Protein AF-A0A834YMS6-F1 (afdb_monomer_lite)

Radius of gyration: 44.59 Å; chains: 1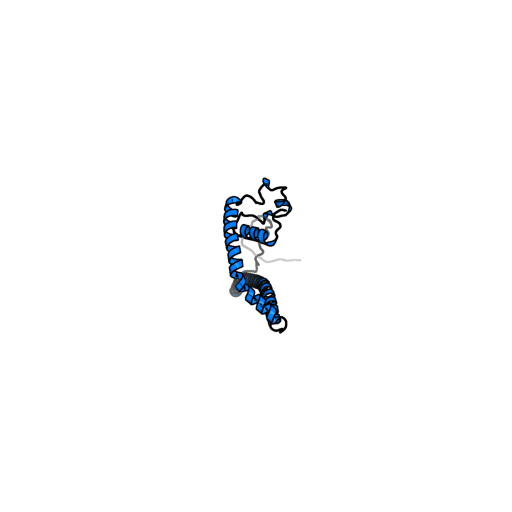; bounding box: 74×133×52 Å

Sequence (184 aa):
MVVSLSSPKPRSSDLRSTKKLRVSASSAALEFPTEPLKNINLHSMVASAMKIYRDILEAPISLVTLAWFSLRLSFMTDSIRYLLIARMLRLIRLLMHVQRYRAFVAAFLNLIPSLMPYLGTIFCILRIYCSLGLQIFGGIVNSGNSDLQGTDLADNDYLLFNFNDYPNGMVTLFNLLVMGNWQA

Secondary structure (DSSP, 8-state):
------------------------------------TT---HHHHHHHHHHHHHHHHHHHHHHHHHHHHHHHHHHHHHHHHHHHHHHHHHHHHHHHHSHHHHHHHHHHHHHHHHHHHHHHHHHHHHHHHHHHHHHHHTTTS-TT-GGGTTSHHHHTTGGGS-SSSHHHHHHHHHHHHHH-----

Organism: Tetracentron sinense (NCBI:txid13715)

InterPro domains:
  IPR005821 Ion transport domain [PF00520] (60-183)
  IPR044581 Two pore calcium channel protein 1, plant [PTHR46988] (76-183)

Foldseek 3Di:
DDDDDDDDDDDDDDDDDDDDDDDPDDDPPDPDPPDPPPDPDVVVVVVVVVVVVVVVVVVVVVVVVVVVVVVVVVVVVVVVVVVVVVVVVVVLVVLCVPPVSVVVSVVVVVVVVVCVVVVVVVVVVLQVVLVVQCVPFAPPLAPPDPVCPPPPCVVVVVSQCGSNDSVSSSVNVVCCVPVVPPPD

Structure (mmCIF, N/CA/C/O backbone):
data_AF-A0A834YMS6-F1
#
_entry.id   AF-A0A834YMS6-F1
#
loop_
_atom_site.group_PDB
_atom_site.id
_atom_site.type_symbol
_atom_site.label_atom_id
_atom_site.label_alt_id
_atom_site.label_comp_id
_atom_site.label_asym_id
_atom_site.label_entity_id
_atom_site.label_seq_id
_atom_site.pdbx_PDB_ins_code
_atom_site.Cartn_x
_atom_site.Cartn_y
_atom_site.Cartn_z
_atom_site.occupancy
_atom_site.B_iso_or_equiv
_atom_site.auth_seq_id
_atom_site.auth_comp_id
_atom_site.auth_asym_id
_atom_site.auth_atom_id
_atom_site.pdbx_PDB_model_num
ATOM 1 N N . MET A 1 1 ? -55.054 110.552 -28.272 1.00 36.16 1 MET A N 1
ATOM 2 C CA . MET A 1 1 ? -54.781 111.413 -27.099 1.00 36.16 1 MET A CA 1
ATOM 3 C C . MET A 1 1 ? -53.608 110.787 -26.359 1.00 36.16 1 MET A C 1
ATOM 5 O O . MET A 1 1 ? -53.719 109.623 -26.018 1.00 36.16 1 MET A O 1
ATOM 9 N N . VAL A 1 2 ? -52.404 111.372 -26.441 1.00 33.91 2 VAL A N 1
ATOM 10 C CA . VAL A 1 2 ? -51.900 112.431 -25.525 1.00 33.91 2 VAL A CA 1
ATOM 11 C C . VAL A 1 2 ? -51.670 111.789 -24.149 1.00 33.91 2 VAL A C 1
ATOM 13 O O . VAL A 1 2 ? -52.619 111.274 -23.588 1.00 33.91 2 VAL A O 1
ATOM 16 N N . VAL A 1 3 ? -50.494 111.737 -23.526 1.00 42.00 3 VAL A N 1
ATOM 17 C CA . VAL A 1 3 ? -49.195 112.431 -23.633 1.00 42.00 3 VAL A CA 1
ATOM 18 C C . VAL A 1 3 ? -48.294 111.650 -22.629 1.00 42.00 3 VAL A C 1
ATOM 20 O O . VAL A 1 3 ? -48.825 111.045 -21.704 1.00 42.00 3 VAL A O 1
ATOM 23 N N . SER A 1 4 ? -46.999 111.400 -22.878 1.00 39.97 4 SER A N 1
ATOM 24 C CA . SER A 1 4 ? -45.879 112.263 -22.434 1.00 39.97 4 SER A CA 1
ATOM 25 C C . SER A 1 4 ? -45.939 112.562 -20.916 1.00 39.97 4 SER A C 1
ATOM 27 O O . SER A 1 4 ? -47.005 112.784 -20.375 1.00 39.97 4 SER A O 1
ATOM 29 N N . LEU A 1 5 ? -44.913 112.646 -20.080 1.00 42.75 5 LEU A N 1
ATOM 30 C CA . LEU A 1 5 ? -43.454 112.772 -20.085 1.00 42.75 5 LEU A CA 1
ATOM 31 C C . LEU A 1 5 ? -43.094 112.502 -18.600 1.00 42.75 5 LEU A C 1
ATOM 33 O O . LEU A 1 5 ? -43.907 112.764 -17.719 1.00 42.75 5 LEU A O 1
ATOM 37 N N . SER A 1 6 ? -41.930 111.999 -18.206 1.00 37.38 6 SER A N 1
ATOM 38 C CA . SER A 1 6 ? -40.732 112.829 -18.031 1.00 37.38 6 SER A CA 1
ATOM 39 C C . SER A 1 6 ? -39.698 111.965 -17.280 1.00 37.38 6 SER A C 1
ATOM 41 O O . SER A 1 6 ? -39.998 111.517 -16.180 1.00 37.38 6 SER A O 1
ATOM 43 N N . SER A 1 7 ? -38.620 111.488 -17.920 1.00 43.69 7 SER A N 1
ATOM 44 C CA . SER A 1 7 ? -37.259 112.093 -17.986 1.00 43.69 7 SER A CA 1
ATOM 45 C C . SER A 1 7 ? -36.335 111.640 -16.815 1.00 43.69 7 SER A C 1
ATOM 47 O O . SER A 1 7 ? -36.848 111.240 -15.781 1.00 43.69 7 SER A O 1
ATOM 49 N N . PRO A 1 8 ? -34.987 111.781 -16.867 1.00 50.88 8 PRO A N 1
ATOM 50 C CA . PRO A 1 8 ? -34.028 111.162 -17.809 1.00 50.88 8 PRO A CA 1
ATOM 51 C C . PRO A 1 8 ? -32.674 110.655 -17.174 1.00 50.88 8 PRO A C 1
ATOM 53 O O . PRO A 1 8 ? -32.179 111.254 -16.232 1.00 50.88 8 PRO A O 1
ATOM 56 N N . LYS A 1 9 ? -32.066 109.592 -17.765 1.00 46.66 9 LYS A N 1
ATOM 57 C CA . LYS A 1 9 ? -30.674 109.402 -18.336 1.00 46.66 9 LYS A CA 1
ATOM 58 C C . LYS A 1 9 ? -29.369 109.790 -17.538 1.00 46.66 9 LYS A C 1
ATOM 60 O O . LYS A 1 9 ? -29.407 110.801 -16.853 1.00 46.66 9 LYS A O 1
ATOM 65 N N . PRO A 1 10 ? -28.126 109.272 -17.833 1.00 56.16 10 PRO A N 1
ATOM 66 C CA . PRO A 1 10 ? -27.558 107.916 -18.152 1.00 56.16 10 PRO A CA 1
ATOM 67 C C . PRO A 1 10 ? -26.216 107.543 -17.409 1.00 56.16 10 PRO A C 1
ATOM 69 O O . PRO A 1 10 ? -25.599 108.420 -16.813 1.00 56.16 10 PRO A O 1
ATOM 72 N N . ARG A 1 11 ? -25.624 106.336 -17.638 1.00 33.16 11 ARG A N 1
ATOM 73 C CA . ARG A 1 11 ? -24.216 106.201 -18.148 1.00 33.16 11 ARG A CA 1
ATOM 74 C C . ARG A 1 11 ? -23.763 104.805 -18.660 1.00 33.16 11 ARG A C 1
ATOM 76 O O . ARG A 1 11 ? -23.844 103.827 -17.938 1.00 33.16 11 ARG A O 1
ATOM 83 N N . SER A 1 12 ? -23.276 104.834 -19.912 1.00 48.81 12 SER A N 1
ATOM 84 C CA . SER A 1 12 ? -22.218 104.094 -20.656 1.00 48.81 12 SER A CA 1
ATOM 85 C C . SER A 1 12 ? -21.838 102.615 -20.423 1.00 48.81 12 SER A C 1
ATOM 87 O O . SER A 1 12 ? -21.657 102.181 -19.293 1.00 48.81 12 SER A O 1
ATOM 89 N N . SER A 1 13 ? -21.476 101.994 -21.568 1.00 48.06 13 SER A N 1
ATOM 90 C CA . SER A 1 13 ? -20.489 100.907 -21.815 1.00 48.06 13 SER A CA 1
ATOM 91 C C . SER A 1 13 ? -20.835 99.508 -21.289 1.00 48.06 13 SER A C 1
ATOM 93 O O . SER A 1 13 ? -21.244 99.366 -20.152 1.00 48.06 13 SER A O 1
ATOM 95 N N . ASP A 1 14 ? -20.699 98.396 -22.010 1.00 43.59 14 ASP A N 1
ATOM 96 C CA . ASP A 1 14 ? -20.046 98.057 -23.281 1.00 43.59 14 ASP A CA 1
ATOM 97 C C . ASP A 1 14 ? -20.709 96.750 -23.762 1.00 43.59 14 ASP A C 1
ATOM 99 O O . ASP A 1 14 ? -20.939 95.832 -22.982 1.00 43.59 14 ASP A O 1
ATOM 103 N N . LEU A 1 15 ? -21.276 96.701 -24.966 1.00 46.25 15 LEU A N 1
ATOM 104 C CA . LEU A 1 15 ? -20.711 96.013 -26.129 1.00 46.25 15 LEU A CA 1
ATOM 105 C C . LEU A 1 15 ? -19.942 94.702 -25.881 1.00 46.25 15 LEU A C 1
ATOM 107 O O . LEU A 1 15 ? -18.903 94.680 -25.234 1.00 46.25 15 LEU A O 1
ATOM 111 N N . ARG A 1 16 ? -20.337 93.726 -26.715 1.00 38.81 16 ARG A N 1
ATOM 112 C CA . ARG A 1 16 ? -19.504 92.671 -27.319 1.00 38.81 16 ARG A CA 1
ATOM 113 C C . ARG A 1 16 ? -19.153 91.490 -26.416 1.00 38.81 16 ARG A C 1
ATOM 115 O O . ARG A 1 16 ? -18.789 91.632 -25.272 1.00 38.81 16 ARG A O 1
ATOM 122 N N . SER A 1 17 ? -19.090 90.268 -26.910 1.00 39.50 17 SER A N 1
ATOM 123 C CA . SER A 1 17 ? -19.406 89.695 -28.214 1.00 39.50 17 SER A CA 1
ATOM 124 C C . SER A 1 17 ? -19.064 88.225 -28.052 1.00 39.50 17 SER A C 1
ATOM 126 O O . SER A 1 17 ? -17.966 87.901 -27.616 1.00 39.50 17 SER A O 1
ATOM 128 N N . THR A 1 18 ? -19.979 87.355 -28.457 1.00 46.94 18 THR A N 1
ATOM 129 C CA . THR A 1 18 ? -19.682 86.192 -29.299 1.00 46.94 18 THR A CA 1
ATOM 130 C C . THR A 1 18 ? -18.348 85.460 -29.065 1.00 46.94 18 THR A C 1
ATOM 132 O O . THR A 1 18 ? -17.295 85.922 -29.506 1.00 46.94 18 THR A O 1
ATOM 135 N N . LYS A 1 19 ? -18.424 84.210 -28.607 1.00 39.62 19 LYS A N 1
ATOM 136 C CA . LYS A 1 19 ? -17.829 83.055 -29.310 1.00 39.62 19 LYS A CA 1
ATOM 137 C C . LYS A 1 19 ? -18.255 81.768 -28.602 1.00 39.62 19 LYS A C 1
ATOM 139 O O . LYS A 1 19 ? -17.969 81.579 -27.432 1.00 39.62 19 LYS A O 1
ATOM 144 N N . LYS A 1 20 ? -19.072 80.972 -29.305 1.00 41.66 20 LYS A N 1
ATOM 145 C CA . LYS A 1 20 ? -18.713 79.626 -29.809 1.00 41.66 20 LYS A CA 1
ATOM 146 C C . LYS A 1 20 ? -18.536 78.616 -28.665 1.00 41.66 20 LYS A C 1
ATOM 148 O O . LYS A 1 20 ? -17.526 78.657 -27.988 1.00 41.66 20 LYS A O 1
ATOM 153 N N . LEU A 1 21 ? -19.471 77.713 -28.362 1.00 49.50 21 LEU A N 1
ATOM 154 C CA . LEU A 1 21 ? -20.143 76.729 -29.234 1.00 49.50 21 LEU A CA 1
ATOM 155 C C . LEU A 1 21 ? -19.161 75.859 -30.049 1.00 49.50 21 LEU A C 1
ATOM 157 O O . LEU A 1 21 ? -18.928 76.094 -31.233 1.00 49.50 21 LEU A O 1
ATOM 161 N N . ARG A 1 22 ? -18.576 74.878 -29.353 1.00 39.31 22 ARG A N 1
ATOM 162 C CA . ARG A 1 22 ? -18.178 73.497 -29.726 1.00 39.31 22 ARG A CA 1
ATOM 163 C C . ARG A 1 22 ? -17.213 73.070 -28.615 1.00 39.31 22 ARG A C 1
ATOM 165 O O . ARG A 1 22 ? -16.277 73.798 -28.335 1.00 39.31 22 ARG A O 1
ATOM 172 N N . VAL A 1 23 ? -17.424 71.984 -27.889 1.00 45.47 23 VAL A N 1
ATOM 173 C CA . VAL A 1 23 ? -17.424 70.610 -28.389 1.00 45.47 23 VAL A CA 1
ATOM 174 C C . VAL A 1 23 ? -18.302 69.769 -27.459 1.00 45.47 23 VAL A C 1
ATOM 176 O O . VAL A 1 23 ? -18.030 69.671 -26.268 1.00 45.47 23 VAL A O 1
ATOM 179 N N . SER A 1 24 ? -19.355 69.168 -28.013 1.00 45.22 24 SER A N 1
ATOM 180 C CA . SER A 1 24 ? -20.000 68.002 -27.418 1.00 45.22 24 SER A CA 1
ATOM 181 C C . SER A 1 24 ? -19.232 66.789 -27.935 1.00 45.22 24 SER A C 1
ATOM 183 O O . SER A 1 24 ? -19.304 66.466 -29.119 1.00 45.22 24 SER A O 1
ATOM 185 N N . ALA A 1 25 ? -18.421 66.193 -27.068 1.00 44.22 25 ALA A N 1
ATOM 186 C CA . ALA A 1 25 ? -17.868 64.862 -27.246 1.00 44.22 25 ALA A CA 1
ATOM 187 C C . ALA A 1 25 ? -18.156 64.120 -25.944 1.00 44.22 25 ALA A C 1
ATOM 189 O O . ALA A 1 25 ? -17.513 64.329 -24.918 1.00 44.22 25 ALA A O 1
ATOM 190 N N . SER A 1 26 ? -19.229 63.340 -26.011 1.00 49.38 26 SER A N 1
ATOM 191 C CA . SER A 1 26 ? -19.651 62.364 -25.023 1.00 49.38 26 SER A CA 1
ATOM 192 C C . SER A 1 26 ? -18.487 61.413 -24.730 1.00 49.38 26 SER A C 1
ATOM 194 O O . SER A 1 26 ? -18.037 60.681 -25.608 1.00 49.38 26 SER A O 1
ATOM 196 N N . SER A 1 27 ? -17.982 61.471 -23.502 1.00 39.75 27 SER A N 1
ATOM 197 C CA . SER A 1 27 ? -17.181 60.420 -22.890 1.00 39.75 27 SER A CA 1
ATOM 198 C C . SER A 1 27 ? -17.965 59.978 -21.667 1.00 39.75 27 SER A C 1
ATOM 200 O O . SER A 1 27 ? -18.340 60.817 -20.845 1.00 39.75 27 SER A O 1
ATOM 202 N N . ALA A 1 28 ? -18.266 58.685 -21.595 1.00 48.50 28 ALA A N 1
ATOM 203 C CA . ALA A 1 28 ? -18.899 58.023 -20.465 1.00 48.50 28 ALA A CA 1
ATOM 204 C C . ALA A 1 28 ? -17.966 58.078 -19.242 1.00 48.50 28 ALA A C 1
ATOM 206 O O . ALA A 1 28 ? -17.303 57.107 -18.883 1.00 48.50 28 ALA A O 1
ATOM 207 N N . ALA A 1 29 ? -17.865 59.259 -18.639 1.00 38.69 29 ALA A N 1
ATOM 208 C CA . ALA A 1 29 ? -17.191 59.473 -17.380 1.00 38.69 29 ALA A CA 1
ATOM 209 C C . ALA A 1 29 ? -18.150 59.049 -16.268 1.00 38.69 29 ALA A C 1
ATOM 211 O O . ALA A 1 29 ? -19.238 59.606 -16.159 1.00 38.69 29 ALA A O 1
ATOM 212 N N . LEU A 1 30 ? -17.725 58.048 -15.492 1.00 42.91 30 LEU A N 1
ATOM 213 C CA . LEU A 1 30 ? -18.099 57.805 -14.097 1.00 42.91 30 LEU A CA 1
ATOM 214 C C . LEU A 1 30 ? -18.942 58.950 -13.514 1.00 42.91 30 LEU A C 1
ATOM 216 O O . LEU A 1 30 ? -18.394 59.994 -13.154 1.00 42.91 30 LEU A O 1
ATOM 220 N N . GLU A 1 31 ? -20.261 58.760 -13.450 1.00 43.81 31 GLU A N 1
ATOM 221 C CA . GLU A 1 31 ? -21.179 59.705 -12.812 1.00 43.81 31 GLU A CA 1
ATOM 222 C C . GLU A 1 31 ? -20.885 59.734 -11.308 1.00 43.81 31 GLU A C 1
ATOM 224 O O . GLU A 1 31 ? -21.425 58.971 -10.508 1.00 43.81 31 GLU A O 1
ATOM 229 N N . PHE A 1 32 ? -19.965 60.615 -10.925 1.00 57.72 32 PHE A N 1
ATOM 230 C CA . PHE A 1 32 ? -19.835 61.086 -9.558 1.00 57.72 32 PHE A CA 1
ATOM 231 C C . PHE A 1 32 ? -21.083 61.918 -9.221 1.00 57.72 32 PHE A C 1
ATOM 233 O O . PHE A 1 32 ? -21.428 62.805 -10.003 1.00 57.72 32 PHE A O 1
ATOM 240 N N . PRO A 1 33 ? -21.751 61.692 -8.074 1.00 55.91 33 PRO A N 1
ATOM 241 C CA . PRO A 1 33 ? -22.916 62.479 -7.682 1.00 55.91 33 PRO A CA 1
ATOM 242 C C . PRO A 1 33 ? -22.546 63.964 -7.539 1.00 55.91 33 PRO A C 1
ATOM 244 O O . PRO A 1 33 ? -21.873 64.361 -6.588 1.00 55.91 33 PRO A O 1
ATOM 247 N N . THR A 1 34 ? -22.977 64.796 -8.488 1.00 61.28 34 THR A N 1
ATOM 248 C CA . THR A 1 34 ? -22.867 66.259 -8.425 1.00 61.28 34 THR A CA 1
ATOM 249 C C . THR A 1 34 ? -24.073 66.836 -7.690 1.00 61.28 34 THR A C 1
ATOM 251 O O . THR A 1 34 ? -24.961 67.430 -8.297 1.00 61.28 34 THR A O 1
ATOM 254 N N . GLU A 1 35 ? -24.110 66.654 -6.373 1.00 59.53 35 GLU A N 1
ATOM 255 C CA . GLU A 1 35 ? -24.945 67.478 -5.492 1.00 59.53 35 GLU A CA 1
ATOM 256 C C . GLU A 1 35 ? -24.215 68.809 -5.215 1.00 59.53 35 GLU A C 1
ATOM 258 O O . GLU A 1 35 ? -22.982 68.826 -5.110 1.00 59.53 35 GLU A O 1
ATOM 263 N N . PRO A 1 36 ? -24.920 69.951 -5.114 1.00 46.31 36 PRO A N 1
ATOM 264 C CA . PRO A 1 36 ? -24.288 71.245 -4.896 1.00 46.31 36 PRO A CA 1
ATOM 265 C C . PRO A 1 36 ? -23.476 71.235 -3.593 1.00 46.31 36 PRO A C 1
ATOM 267 O O . PRO A 1 36 ? -23.990 70.909 -2.522 1.00 46.31 36 PRO A O 1
ATOM 270 N N . LEU A 1 37 ? -22.208 71.655 -3.685 1.00 56.88 37 LEU A N 1
ATOM 271 C CA . LEU A 1 37 ? -21.242 71.847 -2.590 1.00 56.88 37 LEU A CA 1
ATOM 272 C C . LEU A 1 37 ? -21.673 72.987 -1.634 1.00 56.88 37 LEU A C 1
ATOM 274 O O . LEU A 1 37 ? -20.926 73.932 -1.397 1.00 56.88 37 LEU A O 1
ATOM 278 N N . LYS A 1 38 ? -22.907 72.960 -1.121 1.00 54.06 38 LYS A N 1
ATOM 279 C CA . LYS A 1 38 ? -23.459 73.966 -0.196 1.00 54.06 38 LYS A CA 1
ATOM 280 C C . LYS A 1 38 ? -24.042 73.360 1.084 1.00 54.06 38 LYS A C 1
ATOM 282 O O . LYS A 1 38 ? -24.541 74.091 1.928 1.00 54.06 38 LYS A O 1
ATOM 287 N N . ASN A 1 39 ? -23.938 72.044 1.262 1.00 56.47 39 ASN A N 1
ATOM 288 C CA . ASN A 1 39 ? -24.115 71.407 2.567 1.00 56.47 39 ASN A CA 1
ATOM 289 C C . ASN A 1 39 ? -23.343 70.081 2.630 1.00 56.47 39 ASN A C 1
ATOM 291 O O . ASN A 1 39 ? -23.900 69.000 2.815 1.00 56.47 39 ASN A O 1
ATOM 295 N N . ILE A 1 40 ? -22.023 70.166 2.447 1.00 58.66 40 ILE A N 1
ATOM 296 C CA . ILE A 1 40 ? -21.117 69.065 2.780 1.00 58.66 40 ILE A CA 1
ATOM 297 C C . ILE A 1 40 ? -21.045 69.023 4.303 1.00 58.66 40 ILE A C 1
ATOM 299 O O . ILE A 1 40 ? -20.185 69.640 4.928 1.00 58.66 40 ILE A O 1
ATOM 303 N N . ASN A 1 41 ? -21.999 68.337 4.922 1.00 66.31 41 ASN A N 1
ATOM 304 C CA . ASN A 1 41 ? -21.864 68.010 6.325 1.00 66.31 41 ASN A CA 1
ATOM 305 C C . ASN A 1 41 ? -20.689 67.042 6.430 1.00 66.31 41 ASN A C 1
ATOM 307 O O . ASN A 1 41 ? -20.723 65.962 5.844 1.00 66.31 41 ASN A O 1
ATOM 311 N N . LEU A 1 42 ? -19.663 67.408 7.199 1.00 73.12 42 LEU A N 1
ATOM 312 C CA . LEU A 1 42 ? -18.527 66.536 7.520 1.00 73.12 42 LEU A CA 1
ATOM 313 C C . LEU A 1 42 ? -18.999 65.120 7.907 1.00 73.12 42 LEU A C 1
ATOM 315 O O . LEU A 1 42 ? -18.383 64.122 7.550 1.00 73.12 42 LEU A O 1
ATOM 319 N N . HIS A 1 43 ? -20.169 65.045 8.544 1.00 73.69 43 HIS A N 1
ATOM 320 C CA . HIS A 1 43 ? -20.861 63.820 8.913 1.00 73.69 43 HIS A CA 1
ATOM 321 C C . HIS A 1 43 ? -21.203 62.880 7.737 1.00 73.69 43 HIS A C 1
ATOM 323 O O . HIS A 1 43 ? -21.030 61.672 7.871 1.00 73.69 43 HIS A O 1
ATOM 329 N N . SER A 1 44 ? -21.658 63.380 6.579 1.00 75.06 44 SER A N 1
ATOM 330 C CA . SER A 1 44 ? -21.998 62.519 5.430 1.00 75.06 44 SER A CA 1
ATOM 331 C C . SER A 1 44 ? -20.753 62.011 4.698 1.00 75.06 44 SER A C 1
ATOM 333 O O . SER A 1 44 ? -20.723 60.856 4.275 1.00 75.06 44 SER A O 1
ATOM 335 N N . MET A 1 45 ? -19.693 62.824 4.619 1.00 74.38 45 MET A N 1
ATOM 336 C CA . MET A 1 45 ? -18.389 62.385 4.104 1.00 74.38 45 MET A CA 1
ATOM 337 C C . MET A 1 45 ? -17.762 61.312 4.994 1.00 74.38 45 MET A C 1
ATOM 339 O O . MET A 1 45 ? -17.304 60.289 4.486 1.00 74.38 45 MET A O 1
ATOM 343 N N . VAL A 1 46 ? -17.784 61.513 6.315 1.00 80.06 46 VAL A N 1
ATOM 344 C CA . VAL A 1 46 ? -17.287 60.523 7.280 1.00 80.06 46 VAL A CA 1
ATOM 345 C C . VAL A 1 46 ? -18.107 59.235 7.194 1.00 80.06 46 VAL A C 1
ATOM 347 O O . VAL A 1 46 ? -17.525 58.156 7.173 1.00 80.06 46 VAL A O 1
ATOM 350 N N . ALA A 1 47 ? -19.435 59.316 7.057 1.00 82.94 47 ALA A N 1
ATOM 351 C CA . ALA A 1 47 ? -20.288 58.135 6.913 1.00 82.94 47 ALA A CA 1
ATOM 352 C C . ALA A 1 47 ? -19.970 57.317 5.646 1.00 82.94 47 ALA A C 1
ATOM 354 O O . ALA A 1 47 ? -19.857 56.092 5.724 1.00 82.94 47 ALA A O 1
ATOM 355 N N . SER A 1 48 ? -19.770 57.970 4.498 1.00 79.62 48 SER A N 1
ATOM 356 C CA . SER A 1 48 ? -19.390 57.293 3.249 1.00 79.62 48 SER A CA 1
ATOM 357 C C . SER A 1 48 ? -17.988 56.686 3.322 1.00 79.62 48 SER A C 1
ATOM 359 O O . SER A 1 48 ? -17.801 55.540 2.918 1.00 79.62 48 SER A O 1
ATOM 361 N N . ALA A 1 49 ? -17.018 57.402 3.901 1.00 79.19 49 ALA A N 1
ATOM 362 C CA . ALA A 1 49 ? -15.666 56.884 4.117 1.00 79.19 49 ALA A CA 1
ATOM 363 C C . ALA A 1 49 ? -15.663 55.664 5.056 1.00 79.19 49 ALA A C 1
ATOM 365 O O . ALA A 1 49 ? -15.004 54.665 4.776 1.00 79.19 49 ALA A O 1
ATOM 366 N N . MET A 1 50 ? -16.464 55.705 6.125 1.00 80.50 50 MET A N 1
ATOM 367 C CA . MET A 1 50 ? -16.646 54.590 7.059 1.00 80.50 50 MET A CA 1
ATOM 368 C C . MET A 1 50 ? -17.323 53.383 6.404 1.00 80.50 50 MET A C 1
ATOM 370 O O . MET A 1 50 ? -16.979 52.246 6.720 1.00 80.50 50 MET A O 1
ATOM 374 N N . LYS A 1 51 ? -18.277 53.607 5.492 1.00 81.44 51 LYS A N 1
ATOM 375 C CA . LYS A 1 51 ? -18.934 52.534 4.737 1.00 81.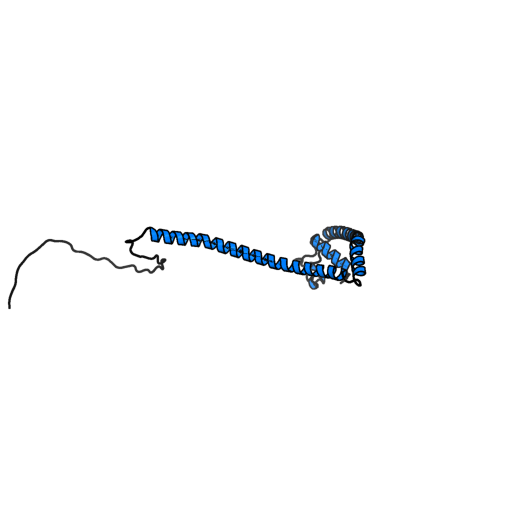44 51 LYS A CA 1
ATOM 376 C C . LYS A 1 51 ? -17.960 51.852 3.775 1.00 81.44 51 LYS A C 1
ATOM 378 O O . LYS A 1 51 ? -17.852 50.636 3.799 1.00 81.44 51 LYS A O 1
ATOM 383 N N . ILE A 1 52 ? -17.184 52.633 3.024 1.00 81.56 52 ILE A N 1
ATOM 384 C CA . ILE A 1 52 ? -16.149 52.111 2.118 1.00 81.56 52 ILE A CA 1
ATOM 385 C C . ILE A 1 52 ? -15.090 51.325 2.900 1.00 81.56 52 ILE A C 1
ATOM 387 O O . ILE A 1 52 ? -14.716 50.229 2.494 1.00 81.56 52 ILE A O 1
ATOM 391 N N . TYR A 1 53 ? -14.640 51.846 4.047 1.00 77.81 53 TYR A N 1
ATOM 392 C CA . TYR A 1 53 ? -13.687 51.138 4.902 1.00 77.81 53 TYR A CA 1
ATOM 393 C C . TYR A 1 53 ? -14.255 49.807 5.408 1.00 77.81 53 TYR A C 1
ATOM 395 O O . TYR A 1 53 ? -13.569 48.792 5.351 1.00 77.81 53 TYR A O 1
ATOM 403 N N . ARG A 1 54 ? -15.519 49.795 5.849 1.00 78.75 54 ARG A N 1
ATOM 404 C CA . ARG A 1 54 ? -16.219 48.580 6.285 1.00 78.75 54 ARG A CA 1
ATOM 405 C C . ARG A 1 54 ? -16.317 47.546 5.163 1.00 78.75 54 ARG A C 1
ATOM 407 O O . ARG A 1 54 ? -15.957 46.399 5.389 1.00 78.75 54 ARG A O 1
ATOM 414 N N . ASP A 1 55 ? -16.729 47.950 3.965 1.00 81.50 55 ASP A N 1
ATOM 415 C CA . ASP A 1 55 ? -16.904 47.038 2.828 1.00 81.50 55 ASP A CA 1
ATOM 416 C C . ASP A 1 55 ? -15.559 46.432 2.373 1.00 81.50 55 ASP A C 1
ATOM 418 O O . ASP A 1 55 ? -15.472 45.235 2.093 1.00 81.50 55 ASP A O 1
ATOM 422 N N . ILE A 1 56 ? -14.483 47.233 2.382 1.00 78.62 56 ILE A N 1
ATOM 423 C CA . ILE A 1 56 ? -13.111 46.775 2.093 1.00 78.62 56 ILE A CA 1
ATOM 424 C C . ILE A 1 56 ? -12.604 45.802 3.165 1.00 78.62 56 ILE A C 1
ATOM 426 O O . ILE A 1 56 ? -11.837 44.895 2.844 1.00 78.62 56 ILE A O 1
ATOM 430 N N . LEU A 1 57 ? -13.014 45.969 4.427 1.00 77.44 57 LEU A N 1
ATOM 431 C CA . LEU A 1 57 ? -12.582 45.109 5.530 1.00 77.44 57 LEU A CA 1
ATOM 432 C C . LEU A 1 57 ? -13.406 43.813 5.637 1.00 77.44 57 LEU A C 1
ATOM 434 O O . LEU A 1 57 ? -12.853 42.769 5.970 1.00 77.44 57 LEU A O 1
ATOM 438 N N . GLU A 1 58 ? -14.708 43.846 5.348 1.00 82.38 58 GLU A N 1
ATOM 439 C CA . GLU A 1 58 ? -15.609 42.690 5.494 1.00 82.38 58 GLU A CA 1
ATOM 440 C C . GLU A 1 58 ? -15.534 41.702 4.316 1.00 82.38 58 GLU A C 1
ATOM 442 O O . GLU A 1 58 ? -15.631 40.484 4.513 1.00 82.38 58 GLU A O 1
ATOM 447 N N . ALA A 1 59 ? -15.291 42.190 3.095 1.00 81.56 59 ALA A N 1
ATOM 448 C CA . ALA A 1 59 ? -15.104 41.343 1.915 1.00 81.56 59 ALA A CA 1
ATOM 449 C C . ALA A 1 59 ? -13.979 40.288 2.072 1.00 81.56 59 ALA A C 1
ATOM 451 O O . ALA A 1 59 ? -14.238 39.107 1.829 1.00 81.56 59 ALA A O 1
ATOM 452 N N . PRO A 1 60 ? -12.752 40.620 2.524 1.00 86.69 60 PRO A N 1
ATOM 453 C CA . PRO A 1 60 ? -11.707 39.618 2.725 1.00 86.69 60 PRO A CA 1
ATOM 454 C C . PRO A 1 60 ? -12.015 38.678 3.892 1.00 86.69 60 PRO A C 1
ATOM 456 O O . PRO A 1 60 ? -11.703 37.493 3.806 1.00 86.69 60 PRO A O 1
ATOM 459 N N . ILE A 1 61 ? -12.666 39.158 4.959 1.00 85.00 61 ILE A N 1
ATOM 460 C CA . ILE A 1 61 ? -13.054 38.313 6.098 1.00 85.00 61 ILE A CA 1
ATOM 461 C C . ILE A 1 61 ? -14.037 37.236 5.632 1.00 85.00 61 ILE A C 1
ATOM 463 O O . ILE A 1 61 ? -13.817 36.055 5.893 1.00 85.00 61 ILE A O 1
ATOM 467 N N . SER A 1 62 ? -15.080 37.615 4.889 1.00 84.69 62 SER A N 1
ATOM 468 C CA . SER A 1 62 ? -16.067 36.662 4.368 1.00 84.69 62 SER A CA 1
ATOM 469 C C . SER A 1 62 ? -15.442 35.643 3.405 1.00 84.69 62 SER A C 1
ATOM 471 O O . SER A 1 62 ? -15.668 34.443 3.569 1.00 84.69 62 SER A O 1
ATOM 473 N N . LEU A 1 63 ? -14.569 36.073 2.488 1.00 88.19 63 LEU A N 1
ATOM 474 C CA . LEU A 1 63 ? -13.822 35.174 1.598 1.00 88.19 63 LEU A CA 1
ATOM 475 C C . LEU A 1 63 ? -12.943 34.184 2.369 1.00 88.19 63 LEU A C 1
ATOM 477 O O . LEU A 1 63 ? -12.948 32.989 2.071 1.00 88.19 63 LEU A O 1
ATOM 481 N N . VAL A 1 64 ? -12.237 34.660 3.396 1.00 90.69 64 VAL A N 1
ATOM 482 C CA . VAL A 1 64 ? -11.433 33.813 4.279 1.00 90.69 64 VAL A CA 1
ATOM 483 C C . VAL A 1 64 ? -12.334 32.810 5.001 1.00 90.69 64 VAL A C 1
ATOM 485 O O . VAL A 1 64 ? -12.044 31.616 4.973 1.00 90.69 64 VAL A O 1
ATOM 488 N N . THR A 1 65 ? -13.468 33.231 5.572 1.00 86.38 65 THR A N 1
ATOM 489 C CA . THR A 1 65 ? -14.395 32.300 6.243 1.00 86.38 65 THR A CA 1
ATOM 490 C C . THR A 1 65 ? -14.991 31.252 5.303 1.00 86.38 65 THR A C 1
ATOM 492 O O . THR A 1 65 ? -15.093 30.090 5.691 1.00 86.38 65 THR A O 1
ATOM 495 N N . LEU A 1 66 ? -15.323 31.616 4.060 1.00 87.88 66 LEU A N 1
ATOM 496 C CA . LEU A 1 66 ? -15.829 30.684 3.051 1.00 87.88 66 LEU A CA 1
ATOM 497 C C . LEU A 1 66 ? -14.754 29.690 2.606 1.00 87.88 66 LEU A C 1
ATOM 499 O O . LEU A 1 66 ? -15.050 28.503 2.451 1.00 87.88 66 LEU A O 1
ATOM 503 N N . ALA A 1 67 ? -13.506 30.137 2.457 1.00 87.94 67 ALA A N 1
ATOM 504 C CA . ALA A 1 67 ? -12.376 29.263 2.158 1.00 87.94 67 ALA A CA 1
ATOM 505 C C . ALA A 1 67 ? -12.108 28.282 3.312 1.00 87.94 67 ALA A C 1
ATOM 507 O O . ALA A 1 67 ? -11.997 27.078 3.081 1.00 87.94 67 ALA A O 1
ATOM 508 N N . TRP A 1 68 ? -12.102 28.763 4.562 1.00 86.75 68 TRP A N 1
ATOM 509 C CA . TRP A 1 68 ? -11.988 27.910 5.750 1.00 86.75 68 TRP A CA 1
ATOM 510 C C . TRP A 1 68 ? -13.148 26.923 5.868 1.00 86.75 68 TRP A C 1
ATOM 512 O O . TRP A 1 68 ? -12.920 25.761 6.194 1.00 86.75 68 TRP A O 1
ATOM 522 N N . PHE A 1 69 ? -14.382 27.348 5.587 1.00 85.38 69 PHE A N 1
ATOM 523 C CA . PHE A 1 69 ? -15.560 26.484 5.616 1.00 85.38 69 PHE A CA 1
ATOM 524 C C . PHE A 1 69 ? -15.503 25.406 4.528 1.00 85.38 69 PHE A C 1
ATOM 526 O O . PHE A 1 69 ? -15.750 24.237 4.815 1.00 85.38 69 PHE A O 1
ATOM 533 N N . SER A 1 70 ? -15.103 25.772 3.310 1.00 79.44 70 SER A N 1
ATOM 534 C CA . SER A 1 70 ? -14.951 24.837 2.187 1.00 79.44 70 SER A CA 1
ATOM 535 C C . SER A 1 70 ? -13.848 23.812 2.458 1.00 79.44 70 SER A C 1
ATOM 537 O O . SER A 1 70 ? -14.046 22.613 2.263 1.00 79.44 70 SER A O 1
ATOM 539 N N . LEU A 1 71 ? -12.713 24.262 3.000 1.00 79.75 71 LEU A N 1
ATOM 540 C CA . LEU A 1 71 ? -11.610 23.397 3.409 1.00 79.75 71 LEU A CA 1
ATOM 541 C C . LEU A 1 71 ? -12.030 22.459 4.552 1.00 79.75 71 LEU A C 1
ATOM 543 O O . LEU A 1 71 ? -11.812 21.249 4.485 1.00 79.75 71 LEU A O 1
ATOM 547 N N . ARG A 1 72 ? -12.700 22.996 5.580 1.00 78.25 72 ARG A N 1
ATOM 548 C CA . ARG A 1 72 ? -13.274 22.228 6.697 1.00 78.25 72 ARG A CA 1
ATOM 549 C C . ARG A 1 72 ? -14.247 21.166 6.190 1.00 78.25 72 ARG A C 1
ATOM 551 O O . ARG A 1 72 ? -14.220 20.047 6.694 1.00 78.25 72 ARG A O 1
ATOM 558 N N . LEU A 1 73 ? -15.083 21.497 5.207 1.00 74.12 73 LEU A N 1
ATOM 559 C CA . LEU A 1 73 ? -16.043 20.569 4.621 1.00 74.12 73 LEU A CA 1
ATOM 560 C C . LEU A 1 73 ? -15.337 19.445 3.849 1.00 74.12 73 LEU A C 1
ATOM 562 O O . LEU A 1 73 ? -15.680 18.281 4.048 1.00 74.12 73 LEU A O 1
ATOM 566 N N . SER A 1 74 ? -14.302 19.763 3.063 1.00 74.50 74 SER A N 1
ATOM 567 C CA . SER A 1 74 ? -13.482 18.756 2.372 1.00 74.50 74 SER A CA 1
ATOM 568 C C . SER A 1 74 ? -12.863 17.764 3.363 1.00 74.50 74 SER A C 1
ATOM 570 O O . SER A 1 74 ? -13.048 16.556 3.217 1.00 74.50 74 SER A O 1
ATOM 572 N N . PHE A 1 75 ? -12.247 18.256 4.446 1.00 71.12 75 PHE A N 1
ATOM 573 C CA . PHE A 1 75 ? -11.676 17.402 5.497 1.00 71.12 75 PHE A CA 1
ATOM 574 C C . PHE A 1 75 ? -12.712 16.498 6.180 1.00 71.12 75 PHE A C 1
ATOM 576 O O . PHE A 1 75 ? -12.396 15.369 6.570 1.00 71.12 75 PHE A O 1
ATOM 583 N N . MET A 1 76 ? -13.957 16.963 6.326 1.00 70.44 76 MET A N 1
ATOM 584 C CA . MET A 1 76 ? -15.030 16.150 6.905 1.00 70.44 76 MET A CA 1
ATOM 585 C C . MET A 1 76 ? -15.398 14.972 6.000 1.00 70.44 76 MET A C 1
ATOM 587 O O . MET A 1 76 ? -15.634 13.879 6.510 1.00 70.44 76 MET A O 1
ATOM 591 N N . THR A 1 77 ? -15.403 15.151 4.675 1.00 75.25 77 THR A N 1
ATOM 592 C CA . THR A 1 77 ? -15.761 14.067 3.742 1.00 75.25 77 THR A CA 1
ATOM 593 C C . THR A 1 77 ? -14.772 12.902 3.764 1.00 75.25 77 THR A C 1
ATOM 595 O O . THR A 1 77 ? -15.198 11.746 3.804 1.00 75.25 77 THR A O 1
ATOM 598 N N . ASP A 1 78 ? -13.470 13.180 3.844 1.00 76.25 78 ASP A N 1
ATOM 599 C CA . ASP A 1 78 ? -12.448 12.135 3.964 1.00 76.25 78 ASP A CA 1
ATOM 600 C C . ASP A 1 78 ? -12.505 11.455 5.334 1.00 76.25 78 ASP A C 1
ATOM 602 O O . ASP A 1 78 ? -12.468 10.227 5.432 1.00 76.25 78 ASP A O 1
ATOM 606 N N . SER A 1 79 ? -12.713 12.239 6.395 1.00 80.69 79 SER A N 1
ATOM 607 C CA . SER A 1 79 ? -12.867 11.729 7.764 1.00 80.69 79 SER A CA 1
ATOM 608 C C . SER A 1 79 ? -14.051 10.769 7.898 1.00 80.69 79 SER A C 1
ATOM 610 O O . SER A 1 79 ? -13.950 9.749 8.581 1.00 80.69 79 SER A O 1
ATOM 612 N N . ILE A 1 80 ? -15.162 11.040 7.203 1.00 84.12 80 ILE A N 1
ATOM 613 C CA . ILE A 1 80 ? -16.333 10.155 7.176 1.00 84.12 80 ILE A CA 1
ATOM 614 C C . ILE A 1 80 ? -15.956 8.779 6.609 1.00 84.12 80 ILE A C 1
ATOM 616 O O . ILE A 1 80 ? -16.314 7.766 7.208 1.00 84.12 80 ILE A O 1
ATOM 620 N N . ARG A 1 81 ? -15.172 8.708 5.525 1.00 81.25 81 ARG A N 1
ATOM 621 C CA . ARG A 1 81 ? -14.732 7.427 4.935 1.00 81.25 81 ARG A CA 1
ATOM 622 C C . ARG A 1 81 ? -13.926 6.590 5.934 1.00 81.25 81 ARG A C 1
ATOM 624 O O . ARG A 1 81 ? -14.192 5.398 6.087 1.00 81.25 81 ARG A O 1
ATOM 631 N N . TYR A 1 82 ? -13.019 7.213 6.687 1.00 84.62 82 TYR A N 1
ATOM 632 C CA . TYR A 1 82 ? -12.257 6.524 7.738 1.00 84.62 82 TYR A CA 1
ATOM 633 C C . TYR A 1 82 ? -13.142 6.055 8.905 1.00 84.62 82 TYR A C 1
ATOM 635 O O . TYR A 1 82 ? -12.953 4.950 9.419 1.00 84.62 82 TYR A O 1
ATOM 643 N N . LEU A 1 83 ? -14.159 6.835 9.288 1.00 82.88 83 LEU A N 1
ATOM 644 C CA . LEU A 1 83 ? -15.143 6.432 10.302 1.00 82.88 83 LEU A CA 1
ATOM 645 C C . LEU A 1 83 ? -15.974 5.216 9.855 1.00 82.88 83 LEU A C 1
ATOM 647 O O . LEU A 1 83 ? -16.295 4.359 10.684 1.00 82.88 83 LEU A O 1
ATOM 651 N N . LEU A 1 84 ? -16.286 5.094 8.559 1.00 83.44 84 LEU A N 1
ATOM 652 C CA . LEU A 1 84 ? -16.953 3.911 8.000 1.00 83.44 84 LEU A CA 1
ATOM 653 C C . LEU A 1 84 ? -16.067 2.657 8.108 1.00 83.44 84 LEU A C 1
ATOM 655 O O . LEU A 1 84 ? -16.551 1.605 8.528 1.00 83.44 84 LEU A O 1
ATOM 659 N N . ILE A 1 85 ? -14.767 2.769 7.817 1.00 85.50 85 ILE A N 1
ATOM 660 C CA . ILE A 1 85 ? -13.809 1.658 7.969 1.00 85.50 85 ILE A CA 1
ATOM 661 C C . ILE A 1 85 ? -13.678 1.259 9.447 1.00 85.50 85 ILE A C 1
ATOM 663 O O . ILE A 1 85 ? -13.768 0.079 9.794 1.00 85.50 85 ILE A O 1
ATOM 667 N N . ALA A 1 86 ? -13.563 2.234 10.353 1.00 83.31 86 ALA A N 1
ATOM 668 C CA . ALA A 1 86 ? -13.529 1.981 11.794 1.00 83.31 86 ALA A CA 1
ATOM 669 C C . ALA A 1 86 ? -14.812 1.290 12.300 1.00 83.31 86 ALA A C 1
ATOM 671 O O . ALA A 1 86 ? -14.765 0.439 13.196 1.00 83.31 86 ALA A O 1
ATOM 672 N N . ARG A 1 87 ? -15.968 1.599 11.697 1.00 84.38 87 ARG A N 1
ATOM 673 C CA . ARG A 1 87 ? -17.237 0.914 11.976 1.00 84.38 87 ARG A CA 1
ATOM 674 C C . ARG A 1 87 ? -17.199 -0.554 11.543 1.00 84.38 87 ARG A C 1
ATOM 676 O O . ARG A 1 87 ? -17.726 -1.393 12.273 1.00 84.38 87 ARG A O 1
ATOM 683 N N . MET A 1 88 ? -16.539 -0.884 10.431 1.00 85.00 88 MET A N 1
ATOM 684 C CA . MET A 1 88 ? -16.351 -2.278 9.998 1.00 85.00 88 MET A CA 1
ATOM 685 C C . MET A 1 88 ? -15.431 -3.063 10.948 1.00 85.00 88 MET A C 1
ATOM 687 O O . MET A 1 88 ? -15.717 -4.215 11.263 1.00 85.00 88 MET A O 1
ATOM 691 N N . LEU A 1 89 ? -14.403 -2.435 11.530 1.00 84.94 89 LEU A N 1
ATOM 692 C CA . LEU A 1 89 ? -13.588 -3.068 12.585 1.00 84.94 89 LEU A CA 1
ATOM 693 C C . LEU A 1 89 ? -14.412 -3.412 13.839 1.00 84.94 89 LEU A C 1
ATOM 695 O O . LEU A 1 89 ? -14.136 -4.391 14.537 1.00 84.94 89 LEU A O 1
ATOM 699 N N . ARG A 1 90 ? -15.463 -2.636 14.139 1.00 84.50 90 ARG A N 1
ATOM 700 C CA . ARG A 1 90 ? -16.388 -2.939 15.245 1.00 84.50 90 ARG A CA 1
ATOM 701 C C . ARG A 1 90 ? -17.173 -4.232 15.007 1.00 84.50 90 ARG A C 1
ATOM 703 O O . ARG A 1 90 ? -17.459 -4.926 15.979 1.00 84.50 90 ARG A O 1
ATOM 710 N N . LEU A 1 91 ? -17.469 -4.581 13.751 1.00 83.50 91 LEU A N 1
ATOM 711 C CA . LEU A 1 91 ? -18.110 -5.854 13.392 1.00 83.50 91 LEU A CA 1
ATOM 712 C C . LEU A 1 91 ? -17.237 -7.055 13.784 1.00 83.50 91 LEU A C 1
ATOM 714 O O . LEU A 1 91 ? -17.757 -8.030 14.316 1.00 83.50 91 LEU A O 1
ATOM 718 N N . ILE A 1 92 ? -15.913 -6.959 13.628 1.00 83.38 92 ILE A N 1
ATOM 719 C CA . ILE A 1 92 ? -14.976 -8.010 14.067 1.00 83.38 92 ILE A CA 1
ATOM 720 C C . ILE A 1 92 ? -15.062 -8.203 15.590 1.00 83.38 92 ILE A C 1
ATOM 722 O O . ILE A 1 92 ? -15.133 -9.330 16.079 1.00 83.38 92 ILE A O 1
ATOM 726 N N . ARG A 1 93 ? -15.138 -7.103 16.355 1.00 81.62 93 ARG A N 1
ATOM 727 C CA . ARG A 1 93 ? -15.336 -7.162 17.815 1.00 81.62 93 ARG A CA 1
ATOM 728 C C . ARG A 1 93 ? -16.685 -7.767 18.207 1.00 81.62 93 ARG A C 1
ATOM 730 O O . ARG A 1 93 ? -16.742 -8.513 19.180 1.00 81.62 93 ARG A O 1
ATOM 737 N N . LEU A 1 94 ? -17.745 -7.490 17.447 1.00 83.69 94 LEU A N 1
ATOM 738 C CA . LEU A 1 94 ? -19.061 -8.102 17.646 1.00 83.69 94 LEU A CA 1
ATOM 739 C C . LEU A 1 94 ? -19.019 -9.622 17.406 1.00 83.69 94 LEU A C 1
ATOM 741 O O . LEU A 1 94 ? -19.581 -10.378 18.196 1.00 83.69 94 LEU A O 1
ATOM 745 N N . LEU A 1 95 ? -18.294 -10.078 16.379 1.00 81.81 95 LEU A N 1
ATOM 746 C CA . LEU A 1 95 ? -18.093 -11.505 16.097 1.00 81.81 95 LEU A CA 1
ATOM 747 C C . LEU A 1 95 ? -17.378 -12.241 17.242 1.00 81.81 95 LEU A C 1
ATOM 749 O O . LEU A 1 95 ? -17.703 -13.395 17.511 1.00 81.81 95 LEU A O 1
ATOM 753 N N . MET A 1 96 ? -16.468 -11.583 17.968 1.00 80.31 96 MET A N 1
ATOM 754 C CA . MET A 1 96 ? -15.822 -12.173 19.153 1.00 80.31 96 MET A CA 1
ATOM 755 C C . MET A 1 96 ? -16.774 -12.376 20.341 1.00 80.31 96 MET A C 1
ATOM 757 O O . MET A 1 96 ? -16.494 -13.207 21.205 1.00 80.31 96 MET A O 1
ATOM 761 N N . HIS A 1 97 ? -17.886 -11.635 20.407 1.00 82.94 97 HIS A N 1
ATOM 762 C CA . HIS A 1 97 ? -18.877 -11.781 21.477 1.00 82.94 97 HIS A CA 1
ATOM 763 C C . HIS A 1 97 ? -19.735 -13.044 21.300 1.00 82.94 97 HIS A C 1
ATOM 765 O O . HIS A 1 97 ? -20.211 -13.630 22.271 1.00 82.94 97 HIS A O 1
ATOM 771 N N . VAL A 1 98 ? -19.896 -13.506 20.058 1.00 87.88 98 VAL A N 1
ATOM 772 C CA . VAL A 1 98 ? -20.641 -14.725 19.747 1.00 87.88 98 VAL A CA 1
ATOM 773 C C . VAL A 1 98 ? -19.776 -15.947 20.073 1.00 87.88 98 VAL A C 1
ATOM 775 O O . VAL A 1 98 ? -18.768 -16.198 19.413 1.00 87.88 98 VAL A O 1
ATOM 778 N N . GLN A 1 99 ? -20.201 -16.750 21.057 1.00 82.88 99 GLN A N 1
ATOM 779 C CA . GLN A 1 99 ? -19.504 -17.962 21.538 1.00 82.88 99 GLN A CA 1
ATOM 780 C C . GLN A 1 99 ? -19.010 -18.880 20.401 1.00 82.88 99 GLN A C 1
ATOM 782 O O . GLN A 1 99 ? -17.889 -19.379 20.460 1.00 82.88 99 GLN A O 1
ATOM 787 N N . ARG A 1 100 ? -19.809 -19.038 19.334 1.00 84.31 100 ARG A N 1
ATOM 788 C CA . ARG A 1 100 ? -19.490 -19.874 18.163 1.00 84.31 100 ARG A CA 1
ATOM 789 C C . ARG A 1 100 ? -18.304 -19.363 17.333 1.00 84.31 100 ARG A C 1
ATOM 791 O O . ARG A 1 100 ? -17.527 -20.171 16.842 1.00 84.31 100 ARG A O 1
ATOM 798 N N . TYR A 1 101 ? -18.160 -18.047 17.171 1.00 86.31 101 TYR A N 1
ATOM 799 C CA . TYR A 1 101 ? -17.112 -17.442 16.334 1.00 86.31 101 TYR A CA 1
ATOM 800 C C . TYR A 1 101 ? -15.890 -16.997 17.138 1.00 86.31 101 TYR A C 1
ATOM 802 O O . TYR A 1 101 ? -14.815 -16.823 16.568 1.00 86.31 101 TYR A O 1
ATOM 810 N N . ARG A 1 102 ? -16.018 -16.871 18.464 1.00 87.12 102 ARG A N 1
ATOM 811 C CA . ARG A 1 102 ? -14.933 -16.448 19.357 1.00 87.12 102 ARG A CA 1
ATOM 812 C C . ARG A 1 102 ? -13.666 -17.283 19.187 1.00 87.12 102 ARG A C 1
ATOM 814 O O . ARG A 1 102 ? -12.589 -16.712 19.066 1.00 87.12 102 ARG A O 1
ATOM 821 N N . ALA A 1 103 ? -13.791 -18.610 19.163 1.00 88.56 103 ALA A N 1
ATOM 822 C CA . ALA A 1 103 ? -12.640 -19.502 19.015 1.00 88.56 103 ALA A CA 1
ATOM 823 C C . ALA A 1 103 ? -11.942 -19.321 17.656 1.00 88.56 103 ALA A C 1
ATOM 825 O O . ALA A 1 103 ? -10.718 -19.254 17.602 1.00 88.56 103 ALA A O 1
ATOM 826 N N . PHE A 1 104 ? -12.716 -19.163 16.579 1.00 89.12 104 PHE A N 1
ATOM 827 C CA . PHE A 1 104 ? -12.191 -18.937 15.232 1.00 89.12 104 PHE A CA 1
ATOM 828 C C . PHE A 1 104 ? -11.456 -17.597 15.119 1.00 89.12 104 PHE A C 1
ATOM 830 O O . PHE A 1 104 ? -10.316 -17.549 14.666 1.00 89.12 104 PHE A O 1
ATOM 837 N N . VAL A 1 105 ? -12.079 -16.508 15.582 1.00 90.12 105 VAL A N 1
ATOM 838 C CA . VAL A 1 105 ? -11.473 -15.170 15.526 1.00 90.12 105 VAL A CA 1
ATOM 839 C C . VAL A 1 105 ? -10.243 -15.092 16.428 1.00 90.12 105 VAL A C 1
ATOM 841 O O . VAL A 1 105 ? -9.232 -14.537 16.015 1.00 90.12 105 VAL A O 1
ATOM 844 N N . ALA A 1 106 ? -10.281 -15.685 17.624 1.00 88.38 106 ALA A N 1
ATOM 845 C CA . ALA A 1 106 ? -9.119 -15.735 18.510 1.00 88.38 106 ALA A CA 1
ATOM 846 C C . ALA A 1 106 ? -7.960 -16.525 17.885 1.00 88.38 106 ALA A C 1
ATOM 848 O O . ALA A 1 106 ? -6.825 -16.058 17.917 1.00 88.38 106 ALA A O 1
ATOM 849 N N . ALA A 1 107 ? -8.235 -17.680 17.271 1.00 91.00 107 ALA A N 1
ATOM 850 C CA . ALA A 1 107 ? -7.220 -18.447 16.554 1.00 91.00 107 ALA A CA 1
ATOM 851 C C . ALA A 1 107 ? -6.623 -17.643 15.388 1.00 91.00 107 ALA A C 1
ATOM 853 O O . ALA A 1 107 ? -5.405 -17.572 15.261 1.00 91.00 107 ALA A O 1
ATOM 854 N N . PHE A 1 108 ? -7.461 -16.973 14.592 1.00 89.81 108 PHE A N 1
ATOM 855 C CA . PHE A 1 108 ? -7.011 -16.131 13.483 1.00 89.81 108 PHE A CA 1
ATOM 856 C C . PHE A 1 108 ? -6.152 -14.950 13.957 1.00 89.81 108 PHE A C 1
ATOM 858 O O . PHE A 1 108 ? -5.084 -14.701 13.409 1.00 89.81 108 PHE A O 1
ATOM 865 N N . LEU A 1 109 ? -6.570 -14.242 15.010 1.00 89.19 109 LEU A N 1
ATOM 866 C CA . LEU A 1 109 ? -5.807 -13.117 15.560 1.00 89.19 109 LEU A CA 1
ATOM 867 C C . LEU A 1 109 ? -4.491 -13.561 16.212 1.00 89.19 109 LEU A C 1
ATOM 869 O O . LEU A 1 109 ? -3.506 -12.838 16.112 1.00 89.19 109 LEU A O 1
ATOM 873 N N . ASN A 1 110 ? -4.450 -14.748 16.824 1.00 90.88 110 ASN A N 1
ATOM 874 C CA . ASN A 1 110 ? -3.214 -15.344 17.339 1.00 90.88 110 ASN A CA 1
ATOM 875 C C . ASN A 1 110 ? -2.285 -15.833 16.217 1.00 90.88 110 ASN A C 1
ATOM 877 O O . ASN A 1 110 ? -1.069 -15.871 16.396 1.00 90.88 110 ASN A O 1
ATOM 881 N N . LEU A 1 111 ? -2.838 -16.175 15.050 1.00 92.25 111 LEU A N 1
ATOM 882 C CA . LEU A 1 111 ? -2.067 -16.585 13.881 1.00 92.25 111 LEU A CA 1
ATOM 883 C C . LEU A 1 111 ? -1.295 -15.407 13.267 1.00 92.25 111 LEU A C 1
ATOM 885 O O . LEU A 1 111 ? -0.158 -15.591 12.848 1.00 92.25 111 LEU A O 1
ATOM 889 N N . ILE A 1 112 ? -1.860 -14.194 13.265 1.00 93.06 112 ILE A N 1
ATOM 890 C CA . ILE A 1 112 ? -1.222 -12.990 12.694 1.00 93.06 112 ILE A CA 1
ATOM 891 C C . ILE A 1 112 ? 0.214 -12.763 13.212 1.00 93.06 112 ILE A C 1
ATOM 893 O O . ILE A 1 112 ? 1.128 -12.713 12.385 1.00 93.06 112 ILE A O 1
ATOM 897 N N . PRO A 1 113 ? 0.476 -12.649 14.533 1.00 93.12 113 PRO A N 1
ATOM 898 C CA . PRO A 1 113 ? 1.835 -12.441 15.031 1.00 93.12 113 PRO A CA 1
ATOM 899 C C . PRO A 1 113 ? 2.744 -13.643 14.754 1.00 93.12 113 PRO A C 1
ATOM 901 O O . PRO A 1 113 ? 3.935 -13.457 14.520 1.00 93.12 113 PRO A O 1
ATOM 904 N N . SER A 1 114 ? 2.191 -14.860 14.717 1.00 94.12 114 SER A N 1
ATOM 905 C CA . SER A 1 114 ? 2.948 -16.067 14.370 1.00 94.12 114 SER A CA 1
ATOM 906 C C . SER A 1 114 ? 3.361 -16.108 12.895 1.00 94.12 114 SER A C 1
ATOM 908 O O . SER A 1 114 ? 4.406 -16.670 12.584 1.00 94.12 114 SER A O 1
ATOM 910 N N . LEU A 1 115 ? 2.567 -15.530 11.987 1.00 94.38 115 LEU A N 1
ATOM 911 C CA . LEU A 1 115 ? 2.874 -15.436 10.554 1.00 94.38 115 LEU A CA 1
ATOM 912 C C . LEU A 1 115 ? 3.815 -14.279 10.220 1.00 94.38 115 LEU A C 1
ATOM 914 O O . LEU A 1 115 ? 4.496 -14.315 9.196 1.00 94.38 115 LEU A O 1
ATOM 918 N N . MET A 1 116 ? 3.876 -13.264 11.080 1.00 93.38 116 MET A N 1
ATOM 919 C CA . MET A 1 116 ? 4.677 -12.069 10.849 1.00 93.38 116 MET A CA 1
ATOM 920 C C . MET A 1 116 ? 6.166 -12.323 10.545 1.00 93.38 116 MET A C 1
ATOM 922 O O . MET A 1 116 ? 6.664 -11.699 9.607 1.00 93.38 116 MET A O 1
ATOM 926 N N . PRO A 1 117 ? 6.895 -13.232 11.231 1.00 95.06 117 PRO A N 1
ATOM 927 C CA . PRO A 1 117 ? 8.283 -13.520 10.863 1.00 95.06 117 PRO A CA 1
ATOM 928 C C . PRO A 1 117 ? 8.411 -14.107 9.451 1.00 95.06 117 PRO A C 1
ATOM 930 O O . PRO A 1 117 ? 9.311 -13.714 8.716 1.00 95.06 117 PRO A O 1
ATOM 933 N N . TYR A 1 118 ? 7.486 -14.976 9.034 1.00 96.00 118 TYR A N 1
ATOM 934 C CA . TYR A 1 118 ? 7.495 -15.580 7.697 1.00 96.00 118 TYR A CA 1
ATOM 935 C C . TYR A 1 118 ? 7.220 -14.546 6.602 1.00 96.00 118 TYR A C 1
ATOM 937 O O . TYR A 1 118 ? 7.940 -14.484 5.605 1.00 96.00 118 TYR A O 1
ATOM 945 N N . LEU A 1 119 ? 6.213 -13.689 6.811 1.00 94.88 119 LEU A N 1
ATOM 946 C CA . LEU A 1 119 ? 5.932 -12.564 5.917 1.00 94.88 119 LEU A CA 1
ATOM 947 C C . LEU A 1 119 ? 7.120 -11.598 5.855 1.00 94.88 119 LEU A C 1
ATOM 949 O O . LEU A 1 119 ? 7.464 -11.123 4.777 1.00 94.88 119 LEU A O 1
ATOM 953 N N . GLY A 1 120 ? 7.788 -11.361 6.987 1.00 95.56 120 GLY A N 1
ATOM 954 C CA . GLY A 1 120 ? 9.017 -10.576 7.059 1.00 95.56 120 GLY A CA 1
ATOM 955 C C . GLY A 1 120 ? 10.153 -11.176 6.228 1.00 95.56 120 GLY A C 1
ATOM 956 O O . GLY A 1 120 ? 10.803 -10.451 5.480 1.00 95.56 120 GLY A O 1
ATOM 957 N N . THR A 1 121 ? 10.365 -12.495 6.287 1.00 96.31 121 THR A N 1
ATOM 958 C CA . THR A 1 121 ? 11.371 -13.179 5.457 1.00 96.31 121 THR A CA 1
ATOM 959 C C . THR A 1 121 ? 11.081 -13.017 3.967 1.00 96.31 121 THR A C 1
ATOM 961 O O . THR A 1 121 ? 11.980 -12.640 3.215 1.00 96.31 121 THR A O 1
ATOM 964 N N . ILE A 1 122 ? 9.834 -13.240 3.537 1.00 95.69 122 ILE A N 1
ATOM 965 C CA . ILE A 1 122 ? 9.426 -13.030 2.139 1.00 95.69 122 ILE A CA 1
ATOM 966 C C . ILE A 1 122 ? 9.648 -11.567 1.746 1.00 95.69 122 ILE A C 1
ATOM 968 O O . ILE A 1 122 ? 10.247 -11.291 0.711 1.00 95.69 122 ILE A O 1
ATOM 972 N N . PHE A 1 123 ? 9.246 -10.621 2.593 1.00 94.81 123 PHE A N 1
ATOM 973 C CA . PHE A 1 123 ? 9.443 -9.197 2.347 1.00 94.81 123 PHE A CA 1
ATOM 974 C C . PHE A 1 123 ? 10.925 -8.826 2.182 1.00 94.81 123 PHE A C 1
ATOM 976 O O . PHE A 1 123 ? 11.267 -8.063 1.280 1.00 94.81 123 PHE A O 1
ATOM 983 N N . CYS A 1 124 ? 11.824 -9.399 2.987 1.00 96.38 124 CYS A N 1
ATOM 984 C CA . CYS A 1 124 ? 13.269 -9.211 2.831 1.00 96.38 124 CYS A CA 1
ATOM 985 C C . CYS A 1 124 ? 13.774 -9.713 1.473 1.00 96.38 124 CYS A C 1
ATOM 987 O O . CYS A 1 124 ? 14.550 -9.018 0.818 1.00 96.38 124 CYS A O 1
ATOM 989 N N . ILE A 1 125 ? 13.304 -10.882 1.027 1.00 96.06 125 ILE A N 1
ATOM 990 C CA . ILE A 1 125 ? 13.633 -11.423 -0.297 1.00 96.06 125 ILE A CA 1
ATOM 991 C C . ILE A 1 125 ? 13.148 -10.460 -1.389 1.00 96.06 125 ILE A C 1
ATOM 993 O O . ILE A 1 125 ? 13.938 -10.061 -2.244 1.00 96.06 125 ILE A O 1
ATOM 997 N N . LEU A 1 126 ? 11.891 -10.006 -1.317 1.00 95.69 126 LEU A N 1
ATOM 998 C CA . LEU A 1 126 ? 11.330 -9.044 -2.272 1.00 95.69 126 LEU A CA 1
ATOM 999 C C . LEU A 1 126 ? 12.144 -7.743 -2.321 1.00 95.69 126 LEU A C 1
ATOM 1001 O O . LEU A 1 126 ? 12.379 -7.222 -3.405 1.00 95.69 126 LEU A O 1
ATOM 1005 N N . ARG A 1 127 ? 12.641 -7.237 -1.183 1.00 95.62 127 ARG A N 1
ATOM 1006 C CA . ARG A 1 127 ? 13.469 -6.015 -1.152 1.00 95.62 127 ARG A CA 1
ATOM 1007 C C . ARG A 1 127 ? 14.774 -6.187 -1.933 1.00 95.62 127 ARG A C 1
ATOM 1009 O O . ARG A 1 127 ? 15.180 -5.248 -2.613 1.00 95.62 127 ARG A O 1
ATOM 1016 N N . ILE A 1 128 ? 15.418 -7.355 -1.845 1.00 96.62 128 ILE A N 1
ATOM 1017 C CA . ILE A 1 128 ? 16.649 -7.664 -2.593 1.00 96.62 128 ILE A CA 1
ATOM 1018 C C . ILE A 1 128 ? 16.342 -7.738 -4.091 1.00 96.62 128 ILE A C 1
ATOM 1020 O O . ILE A 1 128 ? 16.999 -7.062 -4.883 1.00 96.62 128 ILE A O 1
ATOM 1024 N N . TYR A 1 129 ? 15.310 -8.495 -4.473 1.00 95.25 129 TYR A N 1
ATOM 1025 C CA . TYR A 1 129 ? 14.884 -8.602 -5.871 1.00 95.25 129 TYR A CA 1
ATOM 1026 C C . TYR A 1 129 ? 14.436 -7.258 -6.451 1.00 95.25 129 TYR A C 1
ATOM 1028 O O . TYR A 1 129 ? 14.721 -6.979 -7.610 1.00 95.25 129 TYR A O 1
ATOM 1036 N N . CYS A 1 130 ? 13.812 -6.389 -5.654 1.00 96.12 130 CYS A N 1
ATOM 1037 C CA . CYS A 1 130 ? 13.422 -5.051 -6.088 1.00 96.12 130 CYS A CA 1
ATOM 1038 C C . CYS A 1 130 ? 14.646 -4.189 -6.408 1.00 96.12 130 CYS A C 1
ATOM 1040 O O . CYS A 1 130 ? 14.671 -3.513 -7.432 1.00 96.12 130 CYS A O 1
ATOM 1042 N N . SER A 1 131 ? 15.676 -4.228 -5.556 1.00 95.94 131 SER A N 1
ATOM 1043 C CA . SER A 1 131 ? 16.922 -3.493 -5.794 1.00 95.94 131 SER A CA 1
ATOM 1044 C C . SER A 1 131 ? 17.673 -4.006 -7.024 1.00 95.94 131 SER A C 1
ATOM 1046 O O . SER A 1 131 ? 18.279 -3.207 -7.734 1.00 95.94 131 SER A O 1
ATOM 1048 N N . LEU A 1 132 ? 17.639 -5.317 -7.287 1.00 96.12 132 LEU A N 1
ATOM 1049 C CA . LEU A 1 132 ? 18.205 -5.902 -8.507 1.00 96.12 132 LEU A CA 1
ATOM 1050 C C . LEU A 1 132 ? 17.390 -5.514 -9.746 1.00 96.12 132 LEU A C 1
ATOM 1052 O O . LEU A 1 132 ? 17.960 -5.077 -10.740 1.00 96.12 132 LEU A O 1
ATOM 1056 N N . GLY A 1 133 ? 16.062 -5.610 -9.671 1.00 93.38 133 GLY A N 1
ATOM 1057 C CA . GLY A 1 133 ? 15.165 -5.248 -10.765 1.00 93.38 133 GLY A CA 1
ATOM 1058 C C . GLY A 1 133 ? 15.298 -3.781 -11.169 1.00 93.38 133 GLY A C 1
ATOM 1059 O O . GLY A 1 133 ? 15.358 -3.486 -12.353 1.00 93.38 133 GLY A O 1
ATOM 1060 N N . LEU A 1 134 ? 15.451 -2.877 -10.199 1.00 94.81 134 LEU A N 1
ATOM 1061 C CA . LEU A 1 134 ? 15.672 -1.449 -10.446 1.00 94.81 134 LEU A CA 1
ATOM 1062 C C . LEU A 1 134 ? 17.002 -1.172 -11.169 1.00 94.81 134 LEU A C 1
ATOM 1064 O O . LEU A 1 134 ? 17.071 -0.294 -12.021 1.00 94.81 134 LEU A O 1
ATOM 1068 N N . GLN A 1 135 ? 18.057 -1.931 -10.855 1.00 94.69 135 GLN A N 1
ATOM 1069 C CA . GLN A 1 135 ? 19.366 -1.782 -11.504 1.00 94.69 135 GLN A CA 1
ATOM 1070 C C . GLN A 1 135 ? 19.384 -2.331 -12.934 1.00 94.69 135 GLN A C 1
ATOM 1072 O O . GLN A 1 135 ? 20.068 -1.775 -13.787 1.00 94.69 135 GLN A O 1
ATOM 1077 N N . ILE A 1 136 ? 18.665 -3.427 -13.189 1.00 93.38 136 ILE A N 1
ATOM 1078 C CA . ILE A 1 136 ? 18.683 -4.118 -14.486 1.00 93.38 136 ILE A CA 1
ATOM 1079 C C . ILE A 1 136 ? 17.628 -3.540 -15.438 1.00 93.38 136 ILE A C 1
ATOM 1081 O O . ILE A 1 136 ? 17.896 -3.374 -16.623 1.00 93.38 136 ILE A O 1
ATOM 1085 N N . PHE A 1 137 ? 16.434 -3.241 -14.922 1.00 88.75 137 PHE A N 1
ATOM 1086 C CA . PHE A 1 137 ? 15.250 -2.882 -15.709 1.00 88.75 137 PHE A CA 1
ATOM 1087 C C . PHE A 1 137 ? 14.780 -1.435 -15.499 1.00 88.75 137 PHE A C 1
ATOM 1089 O O . PHE A 1 137 ? 13.742 -1.041 -16.037 1.00 88.75 137 PHE A O 1
ATOM 1096 N N . GLY A 1 138 ? 15.525 -0.633 -14.735 1.00 88.12 138 GLY A N 1
ATOM 1097 C CA . GLY A 1 138 ? 15.197 0.768 -14.493 1.00 88.12 138 GLY A CA 1
ATOM 1098 C C . GLY A 1 138 ? 15.219 1.593 -15.779 1.00 88.12 138 GLY A C 1
ATOM 1099 O O . GLY A 1 138 ? 16.220 1.638 -16.489 1.00 88.12 138 GLY A O 1
ATOM 1100 N N . GLY A 1 139 ? 14.107 2.258 -16.084 1.00 83.00 139 GLY A N 1
ATOM 1101 C CA . GLY A 1 139 ? 13.975 3.150 -17.237 1.00 83.00 139 GLY A CA 1
ATOM 1102 C C . GLY A 1 139 ? 13.636 2.459 -18.562 1.00 83.00 139 GLY A C 1
ATOM 1103 O O . GLY A 1 139 ? 13.481 3.150 -19.568 1.00 83.00 139 GLY A O 1
ATOM 1104 N N . ILE A 1 140 ? 13.490 1.129 -18.581 1.00 83.00 140 ILE A N 1
ATOM 1105 C CA . ILE A 1 140 ? 13.180 0.372 -19.806 1.00 83.00 140 ILE A CA 1
ATOM 1106 C C . ILE A 1 140 ? 11.679 0.425 -20.120 1.00 83.00 140 ILE A C 1
ATOM 1108 O O . ILE A 1 140 ? 11.288 0.720 -21.252 1.00 83.00 140 ILE A O 1
ATOM 1112 N N . VAL A 1 141 ? 10.835 0.168 -19.114 1.00 80.62 141 VAL A N 1
ATOM 1113 C CA . VAL A 1 141 ? 9.372 0.090 -19.257 1.00 80.62 141 VAL A CA 1
ATOM 1114 C C . VAL A 1 141 ? 8.758 1.457 -18.970 1.00 80.62 141 VAL A C 1
ATOM 1116 O O . VAL A 1 141 ? 8.467 1.780 -17.823 1.00 80.62 141 VAL A O 1
ATOM 1119 N N . ASN A 1 142 ? 8.591 2.281 -20.006 1.00 80.75 142 ASN A N 1
ATOM 1120 C CA . ASN A 1 142 ? 8.082 3.651 -19.902 1.00 80.75 142 ASN A CA 1
ATOM 1121 C C . ASN A 1 142 ? 7.030 3.936 -20.978 1.00 80.75 142 ASN A C 1
ATOM 1123 O O . ASN A 1 142 ? 7.192 3.531 -22.125 1.00 80.75 142 ASN A O 1
ATOM 1127 N N . SER A 1 143 ? 5.999 4.717 -20.642 1.00 71.81 143 SER A N 1
ATOM 1128 C CA . SER A 1 143 ? 4.891 5.062 -21.553 1.00 71.81 143 SER A CA 1
ATOM 1129 C C . SER A 1 143 ? 5.302 5.872 -22.793 1.00 71.81 143 SER A C 1
ATOM 1131 O O . SER A 1 143 ? 4.524 5.990 -23.734 1.00 71.81 143 SER A O 1
ATOM 1133 N N . GLY A 1 144 ? 6.522 6.417 -22.814 1.00 72.50 144 GLY A N 1
ATOM 1134 C CA . GLY A 1 144 ? 7.102 7.125 -23.959 1.00 72.50 144 GLY A CA 1
ATOM 1135 C C . GLY A 1 144 ? 8.076 6.300 -24.805 1.00 72.50 144 GLY A C 1
ATOM 1136 O O . GLY A 1 144 ? 8.657 6.852 -25.736 1.00 72.50 144 GLY A O 1
ATOM 1137 N N . ASN A 1 145 ? 8.301 5.022 -24.486 1.00 78.00 145 ASN A N 1
ATOM 1138 C CA . ASN A 1 145 ? 9.223 4.180 -25.243 1.00 78.00 145 ASN A CA 1
ATOM 1139 C C . ASN A 1 145 ? 8.531 3.635 -26.507 1.00 78.00 145 ASN A C 1
ATOM 1141 O O . ASN A 1 145 ? 7.550 2.895 -26.413 1.00 78.00 145 ASN A O 1
ATOM 1145 N N . SER A 1 146 ? 9.043 4.002 -27.685 1.00 76.44 146 SER A N 1
ATOM 1146 C CA . SER A 1 146 ? 8.534 3.534 -28.981 1.00 76.44 146 SER A CA 1
ATOM 1147 C C . SER A 1 146 ? 8.654 2.021 -29.155 1.00 76.44 146 SER A C 1
ATOM 1149 O O . SER A 1 146 ? 7.829 1.433 -29.844 1.00 76.44 146 SER A O 1
ATOM 1151 N N . ASP A 1 147 ? 9.623 1.390 -28.490 1.00 77.44 147 ASP A N 1
ATOM 1152 C CA . ASP A 1 147 ? 9.905 -0.045 -28.619 1.00 77.44 147 ASP A CA 1
ATOM 1153 C C . ASP A 1 147 ? 8.869 -0.921 -27.894 1.00 77.44 147 ASP A C 1
ATOM 1155 O O . ASP A 1 147 ? 8.813 -2.130 -28.104 1.00 77.44 147 ASP A O 1
ATOM 1159 N N . LEU A 1 148 ? 8.036 -0.316 -27.039 1.00 76.06 148 LEU A N 1
ATOM 1160 C CA . LEU A 1 148 ? 6.961 -0.999 -26.312 1.00 76.06 148 LEU A CA 1
ATOM 1161 C C . LEU A 1 148 ? 5.608 -0.898 -27.026 1.00 76.06 148 LEU A C 1
ATOM 1163 O O . LEU A 1 148 ? 4.668 -1.599 -26.643 1.00 76.06 148 LEU A O 1
ATOM 1167 N N . GLN A 1 149 ? 5.482 -0.038 -28.042 1.00 71.19 149 GLN A N 1
ATOM 1168 C CA . GLN A 1 149 ? 4.224 0.151 -28.763 1.00 71.19 149 GLN A CA 1
ATOM 1169 C C . GLN A 1 149 ? 3.902 -1.101 -29.594 1.00 71.19 149 GLN A C 1
ATOM 1171 O O . GLN A 1 149 ? 4.661 -1.471 -30.485 1.00 71.19 149 GLN A O 1
ATOM 1176 N N . GLY A 1 150 ? 2.772 -1.751 -29.292 1.00 73.06 150 GLY A N 1
ATOM 1177 C CA . GLY A 1 150 ? 2.344 -3.003 -29.932 1.00 73.06 150 GLY A CA 1
ATOM 1178 C C . GLY A 1 150 ? 2.878 -4.281 -29.275 1.00 73.06 150 GLY A C 1
ATOM 1179 O O . GLY A 1 150 ? 2.825 -5.343 -29.888 1.00 73.06 150 GLY A O 1
ATOM 1180 N N . THR A 1 151 ? 3.417 -4.186 -28.056 1.00 79.94 151 THR A N 1
ATOM 1181 C CA . THR A 1 151 ? 3.717 -5.357 -27.218 1.00 79.94 151 THR A CA 1
ATOM 1182 C C . THR A 1 151 ? 2.532 -5.692 -26.314 1.00 79.94 151 THR A C 1
ATOM 1184 O O . THR A 1 151 ? 1.802 -4.790 -25.894 1.00 79.94 151 THR A O 1
ATOM 1187 N N . ASP A 1 152 ? 2.407 -6.962 -25.910 1.00 77.75 152 ASP A N 1
ATOM 1188 C CA . ASP A 1 152 ? 1.374 -7.416 -24.961 1.00 77.75 152 ASP A CA 1
ATOM 1189 C C . ASP A 1 152 ? 1.404 -6.628 -23.633 1.00 77.75 152 ASP A C 1
ATOM 1191 O O . ASP A 1 152 ? 0.389 -6.499 -22.948 1.00 77.75 152 ASP A O 1
ATOM 1195 N N . LEU A 1 153 ? 2.553 -6.034 -23.287 1.00 75.81 153 LEU A N 1
ATOM 1196 C CA . LEU A 1 153 ? 2.723 -5.167 -22.119 1.00 75.81 153 LEU A CA 1
ATOM 1197 C C . LEU A 1 153 ? 1.968 -3.836 -22.241 1.00 75.81 153 LEU A C 1
ATOM 1199 O O . LEU A 1 153 ? 1.426 -3.348 -21.249 1.00 75.81 153 LEU A O 1
ATOM 1203 N N . ALA A 1 154 ? 1.954 -3.232 -23.431 1.00 77.62 154 ALA A N 1
ATOM 1204 C CA . ALA A 1 154 ? 1.229 -1.990 -23.687 1.00 77.62 154 ALA A CA 1
ATOM 1205 C C . ALA A 1 154 ? -0.273 -2.251 -23.866 1.00 77.62 154 ALA A C 1
ATOM 1207 O O . ALA A 1 154 ? -1.089 -1.477 -23.366 1.00 77.62 154 ALA A O 1
ATOM 1208 N N . ASP A 1 155 ? -0.630 -3.365 -24.505 1.00 79.00 155 ASP A N 1
ATOM 1209 C CA . ASP A 1 155 ? -2.024 -3.721 -24.783 1.00 79.00 155 ASP A CA 1
ATOM 1210 C C . ASP A 1 155 ? -2.796 -4.129 -23.514 1.00 79.00 155 ASP A C 1
ATOM 1212 O O . ASP A 1 155 ? -3.986 -3.836 -23.394 1.00 79.00 155 ASP A O 1
ATOM 1216 N N . ASN A 1 156 ? -2.120 -4.741 -22.532 1.00 77.44 156 ASN A N 1
ATOM 1217 C CA . ASN A 1 156 ? -2.710 -5.131 -21.243 1.00 77.44 156 ASN A CA 1
ATOM 1218 C C . ASN A 1 156 ? -2.512 -4.094 -20.117 1.00 77.44 156 ASN A C 1
ATOM 1220 O O . ASN A 1 156 ? -2.738 -4.408 -18.948 1.00 77.44 156 ASN A O 1
ATOM 1224 N N . ASP A 1 157 ? -2.085 -2.868 -20.444 1.00 79.00 157 ASP A N 1
ATOM 1225 C CA . ASP A 1 157 ? -1.821 -1.782 -19.481 1.00 79.00 157 ASP A CA 1
ATOM 1226 C C . ASP A 1 157 ? -0.840 -2.178 -18.350 1.00 79.00 157 ASP A C 1
ATOM 1228 O O . ASP A 1 157 ? -0.881 -1.685 -17.219 1.00 79.00 157 ASP A O 1
ATOM 1232 N N . TYR A 1 158 ? 0.103 -3.078 -18.655 1.00 83.06 158 TYR A N 1
ATOM 1233 C CA . TYR A 1 158 ? 1.139 -3.534 -17.722 1.00 83.06 158 TYR A CA 1
ATOM 1234 C C . TYR A 1 158 ? 2.310 -2.559 -17.584 1.00 83.06 158 TYR A C 1
ATOM 1236 O O . TYR A 1 158 ? 3.243 -2.810 -16.823 1.00 83.06 158 TYR A O 1
ATOM 1244 N N . LEU A 1 159 ? 2.234 -1.392 -18.224 1.00 81.88 159 LEU A N 1
ATOM 1245 C CA . LEU A 1 159 ? 3.215 -0.316 -18.081 1.00 81.88 159 LEU A CA 1
ATOM 1246 C C . LEU A 1 159 ? 3.297 0.222 -16.641 1.00 81.88 159 LEU A C 1
ATOM 1248 O O . LEU A 1 159 ? 4.339 0.746 -16.238 1.00 81.88 159 LEU A O 1
ATOM 1252 N N . LEU A 1 160 ? 2.233 0.058 -15.844 1.00 83.69 160 LEU A N 1
ATOM 1253 C CA . LEU A 1 160 ? 2.243 0.383 -14.415 1.00 83.69 160 LEU A CA 1
ATOM 1254 C C . LEU A 1 160 ? 3.112 -0.585 -13.591 1.00 83.69 160 LEU A C 1
ATOM 1256 O O . LEU A 1 160 ? 3.632 -0.191 -12.546 1.00 83.69 160 LEU A O 1
ATOM 1260 N N . PHE A 1 161 ? 3.306 -1.823 -14.054 1.00 87.94 161 PHE A N 1
ATOM 1261 C CA . PHE A 1 161 ? 4.134 -2.831 -13.388 1.00 87.94 161 PHE A CA 1
ATOM 1262 C C . PHE A 1 161 ? 5.569 -2.787 -13.906 1.00 87.94 161 PHE A C 1
ATOM 1264 O O . PHE A 1 161 ? 6.040 -3.666 -14.625 1.00 87.94 161 PHE A O 1
ATOM 1271 N N . ASN A 1 162 ? 6.280 -1.733 -13.526 1.00 89.94 162 ASN A N 1
ATOM 1272 C CA . ASN A 1 162 ? 7.666 -1.515 -13.918 1.00 89.94 162 ASN A CA 1
ATOM 1273 C C . ASN A 1 162 ? 8.617 -1.551 -12.712 1.00 89.94 162 ASN A C 1
ATOM 1275 O O . ASN A 1 162 ? 8.204 -1.613 -11.550 1.00 89.94 162 ASN A O 1
ATOM 1279 N N . PHE A 1 163 ? 9.912 -1.502 -13.017 1.00 93.44 163 PHE A N 1
ATOM 1280 C CA . PHE A 1 163 ? 11.002 -1.370 -12.053 1.00 93.44 163 PHE A CA 1
ATOM 1281 C C . PHE A 1 163 ? 11.709 -0.020 -12.211 1.00 93.44 163 PHE A C 1
ATOM 1283 O O . PHE A 1 163 ? 12.919 0.047 -12.054 1.00 93.44 163 PHE A O 1
ATOM 1290 N N . ASN A 1 164 ? 10.988 1.054 -12.546 1.00 91.50 164 ASN A N 1
ATOM 1291 C CA . ASN A 1 164 ? 11.602 2.383 -12.680 1.00 91.50 164 ASN A CA 1
ATOM 1292 C C . ASN A 1 164 ? 11.843 3.047 -11.325 1.00 91.50 164 ASN A C 1
ATOM 1294 O O . ASN A 1 164 ? 12.802 3.793 -11.166 1.00 91.50 164 ASN A O 1
ATOM 1298 N N . ASP A 1 165 ? 10.992 2.732 -10.347 1.00 92.88 165 ASP A N 1
ATOM 1299 C CA . ASP A 1 165 ? 11.079 3.237 -8.985 1.00 92.88 165 ASP A CA 1
ATOM 1300 C C . ASP A 1 165 ? 10.913 2.103 -7.983 1.00 92.88 165 ASP A C 1
ATOM 1302 O O . ASP A 1 165 ? 10.243 1.100 -8.238 1.00 92.88 165 ASP A O 1
ATOM 1306 N N . TYR A 1 166 ? 11.460 2.303 -6.787 1.00 92.94 166 TYR A N 1
ATOM 1307 C CA . TYR A 1 166 ? 11.385 1.314 -5.720 1.00 92.94 166 TYR A CA 1
ATOM 1308 C C . TYR A 1 166 ? 9.943 0.908 -5.338 1.00 92.94 166 TYR A C 1
ATOM 1310 O O . TYR A 1 166 ? 9.674 -0.289 -5.230 1.00 92.94 166 TYR A O 1
ATOM 1318 N N . PRO A 1 167 ? 8.981 1.836 -5.146 1.00 93.44 167 PRO A N 1
ATOM 1319 C CA . PRO A 1 167 ? 7.609 1.460 -4.799 1.00 93.44 167 PRO A CA 1
ATOM 1320 C C . PRO A 1 167 ? 6.901 0.701 -5.926 1.00 93.44 167 PRO A C 1
ATOM 1322 O O . PRO A 1 167 ? 6.222 -0.286 -5.652 1.00 93.44 167 PRO A O 1
ATOM 1325 N N . ASN A 1 168 ? 7.112 1.118 -7.180 1.00 92.62 168 ASN A N 1
ATOM 1326 C CA . ASN A 1 168 ? 6.550 0.448 -8.354 1.00 92.62 168 ASN A CA 1
ATOM 1327 C C . ASN A 1 168 ? 7.111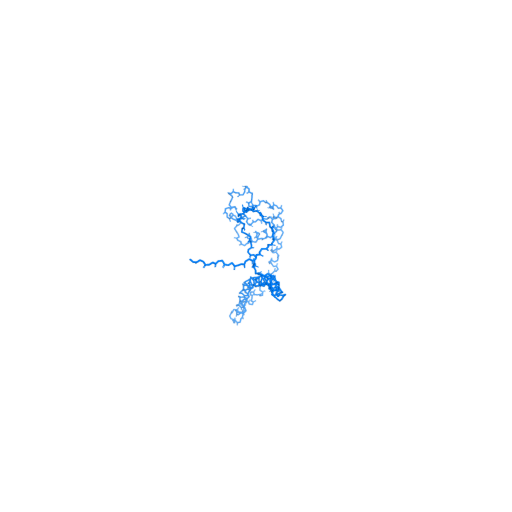 -0.976 -8.478 1.00 92.62 168 ASN A C 1
ATOM 1329 O O . ASN A 1 168 ? 6.340 -1.927 -8.574 1.00 92.62 168 ASN A O 1
ATOM 1333 N N . GLY A 1 169 ? 8.427 -1.155 -8.316 1.00 93.69 169 GLY A N 1
ATOM 1334 C CA . GLY A 1 169 ? 9.066 -2.474 -8.315 1.00 93.69 169 GLY A CA 1
ATOM 1335 C C . GLY A 1 169 ? 8.556 -3.399 -7.203 1.00 93.69 169 GLY A C 1
ATOM 1336 O O . GLY A 1 169 ? 8.357 -4.592 -7.432 1.00 93.69 169 GLY A O 1
ATOM 1337 N N . MET A 1 170 ? 8.268 -2.864 -6.011 1.00 95.00 170 MET A N 1
ATOM 1338 C CA . MET A 1 170 ? 7.671 -3.646 -4.919 1.00 95.00 170 MET A CA 1
ATOM 1339 C C . MET A 1 170 ? 6.243 -4.108 -5.240 1.00 95.00 170 MET A C 1
ATOM 1341 O O . MET A 1 170 ? 5.896 -5.247 -4.925 1.00 95.00 170 MET A O 1
ATOM 1345 N N . VAL A 1 171 ? 5.421 -3.262 -5.873 1.00 93.19 171 VAL A N 1
ATOM 1346 C CA . VAL A 1 171 ? 4.064 -3.634 -6.317 1.00 93.19 171 VAL A CA 1
ATOM 1347 C C . VAL A 1 171 ? 4.131 -4.675 -7.431 1.00 93.19 171 VAL A C 1
ATOM 1349 O O . VAL A 1 171 ? 3.414 -5.671 -7.367 1.00 93.19 171 VAL A O 1
ATOM 1352 N N . THR A 1 172 ? 5.037 -4.505 -8.394 1.00 92.12 172 THR A N 1
ATOM 1353 C CA . THR A 1 172 ? 5.289 -5.473 -9.470 1.00 92.12 172 THR A CA 1
ATOM 1354 C C . THR A 1 172 ? 5.667 -6.845 -8.910 1.00 92.12 172 THR A C 1
ATOM 1356 O O . THR A 1 172 ? 5.067 -7.854 -9.274 1.00 92.12 172 THR A O 1
ATOM 1359 N N . LEU A 1 173 ? 6.601 -6.904 -7.955 1.00 93.31 173 LEU A N 1
ATOM 1360 C CA . LEU A 1 173 ? 6.997 -8.161 -7.312 1.00 93.31 173 LEU A CA 1
ATOM 1361 C C . LEU A 1 173 ? 5.885 -8.774 -6.453 1.00 93.31 173 LEU A C 1
ATOM 1363 O O . LEU A 1 173 ? 5.747 -9.995 -6.415 1.00 93.31 173 LEU A O 1
ATOM 1367 N N . PHE A 1 174 ? 5.075 -7.955 -5.778 1.00 93.19 174 PHE A N 1
ATOM 1368 C CA . PHE A 1 174 ? 3.896 -8.444 -5.063 1.00 93.19 174 PHE A CA 1
ATOM 1369 C C . PHE A 1 174 ? 2.870 -9.048 -6.028 1.00 93.19 174 PHE A C 1
ATOM 1371 O O . PHE A 1 174 ? 2.326 -10.117 -5.758 1.00 93.19 174 PHE A O 1
ATOM 1378 N N . ASN A 1 175 ? 2.650 -8.403 -7.174 1.00 90.56 175 ASN A N 1
ATOM 1379 C CA . ASN A 1 175 ? 1.763 -8.903 -8.214 1.00 90.56 175 ASN A CA 1
ATOM 1380 C C . ASN A 1 175 ? 2.252 -10.257 -8.754 1.00 90.56 175 ASN A C 1
ATOM 1382 O O . ASN A 1 175 ? 1.461 -11.188 -8.870 1.00 90.56 175 ASN A O 1
ATOM 1386 N N . LEU A 1 176 ? 3.564 -10.407 -8.974 1.00 90.50 176 LEU A N 1
ATOM 1387 C CA . LEU A 1 176 ? 4.180 -11.682 -9.361 1.00 90.50 176 LEU A CA 1
ATOM 1388 C C . LEU A 1 176 ? 4.023 -12.766 -8.283 1.00 90.50 176 LEU A C 1
ATOM 1390 O O . LEU A 1 176 ? 3.748 -13.919 -8.611 1.00 90.50 176 LEU A O 1
ATOM 1394 N N . LEU A 1 177 ? 4.153 -12.402 -7.004 1.00 91.19 177 LEU A N 1
ATOM 1395 C CA . LEU A 1 177 ? 3.983 -13.325 -5.879 1.00 91.19 177 LEU A CA 1
ATOM 1396 C C . LEU A 1 177 ? 2.534 -13.825 -5.738 1.00 91.19 177 LEU A C 1
ATOM 1398 O O . LEU A 1 177 ? 2.328 -14.973 -5.353 1.00 91.19 177 LEU A O 1
ATOM 1402 N N . VAL A 1 178 ? 1.539 -12.970 -6.008 1.00 89.50 178 VAL A N 1
ATOM 1403 C CA . VAL A 1 178 ? 0.117 -13.255 -5.736 1.00 89.50 178 VAL A CA 1
ATOM 1404 C C . VAL A 1 178 ? -0.644 -13.752 -6.960 1.00 89.50 178 VAL A C 1
ATOM 1406 O O . VAL A 1 178 ? -1.378 -14.731 -6.856 1.00 89.50 178 VAL A O 1
ATOM 1409 N N . MET A 1 179 ? -0.516 -13.076 -8.102 1.00 80.25 179 MET A N 1
ATOM 1410 C CA . MET A 1 179 ? -1.357 -13.350 -9.272 1.00 80.25 179 MET A CA 1
ATOM 1411 C C . MET A 1 179 ? -0.899 -14.577 -10.059 1.00 80.25 179 MET A C 1
ATOM 1413 O O . MET A 1 179 ? -1.689 -15.130 -10.816 1.00 80.25 179 MET A O 1
ATOM 1417 N N . GLY A 1 180 ? 0.370 -14.989 -9.942 1.00 71.19 180 GLY A N 1
ATOM 1418 C CA . GLY A 1 180 ? 0.915 -16.139 -10.676 1.00 71.19 180 GLY A CA 1
ATOM 1419 C C . GLY A 1 180 ? 0.873 -16.014 -12.209 1.00 71.19 180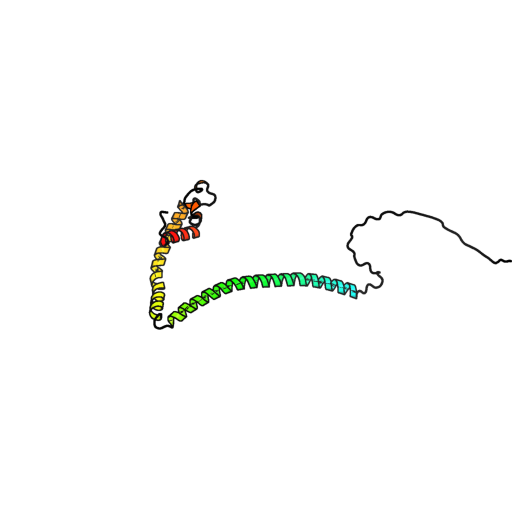 GLY A C 1
ATOM 1420 O O . GLY A 1 180 ? 1.226 -16.965 -12.901 1.00 71.19 180 GLY A O 1
ATOM 1421 N N . ASN A 1 181 ? 0.473 -14.858 -12.751 1.00 73.75 181 ASN A N 1
ATOM 1422 C CA . ASN A 1 181 ? 0.346 -14.598 -14.184 1.00 73.75 181 ASN A CA 1
ATOM 1423 C C . ASN A 1 181 ? 1.662 -14.076 -14.787 1.00 73.75 181 ASN A C 1
ATOM 1425 O O . ASN A 1 181 ? 1.699 -13.014 -15.393 1.00 73.75 181 ASN A O 1
ATOM 1429 N N . TRP A 1 182 ? 2.766 -14.786 -14.548 1.00 72.56 182 TRP A N 1
ATOM 1430 C CA . TRP A 1 182 ? 4.115 -14.357 -14.948 1.00 72.56 182 TRP A CA 1
ATOM 1431 C C . TRP A 1 182 ? 4.460 -14.660 -16.416 1.00 72.56 182 TRP A C 1
ATOM 1433 O O . TRP A 1 182 ? 5.508 -14.230 -16.885 1.00 72.56 182 TRP A O 1
ATOM 1443 N N . GLN A 1 183 ? 3.615 -15.426 -17.112 1.00 69.81 183 GLN A N 1
ATOM 1444 C CA . GLN A 1 183 ? 3.877 -15.966 -18.454 1.00 69.81 183 GLN A CA 1
ATOM 1445 C C . GLN A 1 183 ? 2.948 -15.430 -19.554 1.00 69.81 183 GLN A C 1
ATOM 1447 O O . GLN A 1 183 ? 3.049 -15.905 -20.682 1.00 69.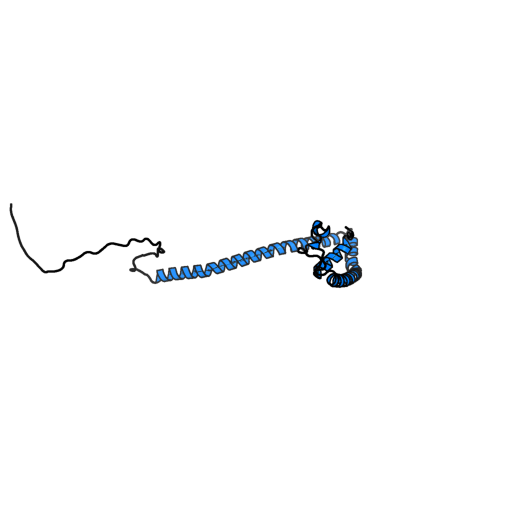81 183 GLN A O 1
ATOM 1452 N N . ALA A 1 184 ? 2.002 -14.554 -19.206 1.00 54.78 184 ALA A N 1
ATOM 1453 C CA . ALA A 1 184 ? 1.018 -14.019 -20.1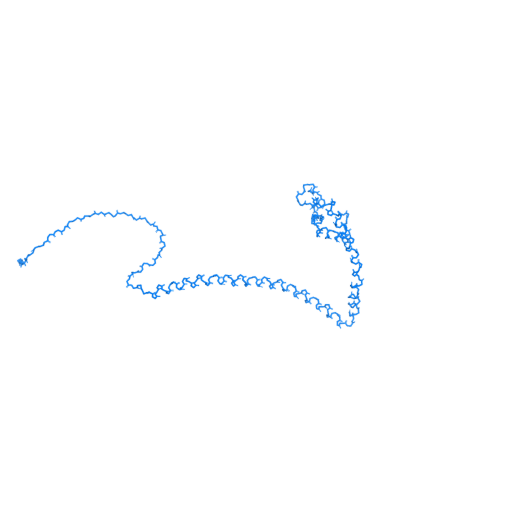44 1.00 54.78 184 ALA A CA 1
ATOM 1454 C C . ALA A 1 184 ? 1.550 -12.796 -20.885 1.00 54.78 184 ALA A C 1
ATOM 1456 O O . ALA A 1 184 ? 2.286 -12.006 -20.248 1.00 54.78 184 ALA A O 1
#

pLDDT: mean 76.39, std 17.69, range [33.16, 96.62]